Protein AF-A0A496Q2X1-F1 (afdb_monomer)

Foldseek 3Di:
DLQALLSVLVVLLVVCLVVPLDLVSLLVSLVVNLVVCVDPVNVPQVVSVCLLVVVDALLRVLVVLVVVCLDLDVDDCPPPCVVVNSNLVSSCRHFP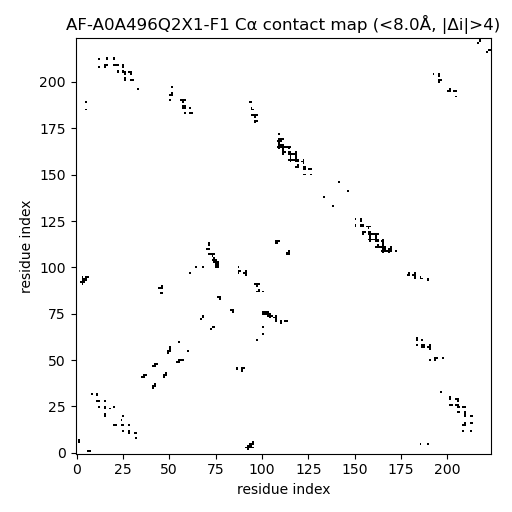PSCVSHDGPVDSLQALQRLLVVLLVVLVVVLVVVVVVVVVVDPDDDDPVVSVVSSVVSSCVSSVVRNVSNPVSNVCVVVPPVSSVRRSVSRVVSSVSSVCSSVVVSSVSSVCSSVVSVVVVCVVVVPD

Mean predicted aligned error: 12.33 Å

pLDDT: mean 76.27, std 14.57, range [37.34, 94.56]

Radius of gyration: 26.78 Å; Cα contacts (8 Å, |Δi|>4): 226; chains: 1; bounding box: 54×42×81 Å

Structure (mmCIF, N/CA/C/O backbone):
data_AF-A0A496Q2X1-F1
#
_entry.id   AF-A0A496Q2X1-F1
#
loop_
_atom_site.group_PDB
_atom_site.id
_atom_site.type_symbol
_atom_site.label_atom_id
_atom_site.label_alt_id
_atom_site.label_comp_id
_atom_site.label_asym_id
_atom_site.label_entity_id
_atom_site.label_seq_id
_atom_site.pdbx_PDB_ins_code
_atom_site.Cartn_x
_atom_site.Cartn_y
_atom_site.Cartn_z
_atom_site.occupancy
_atom_site.B_iso_or_equiv
_atom_site.auth_seq_id
_atom_site.auth_comp_id
_atom_site.auth_asym_id
_atom_site.auth_atom_id
_atom_site.pdbx_PDB_model_num
ATOM 1 N N . MET A 1 1 ? 9.120 -8.475 15.340 1.00 37.34 1 MET A N 1
ATOM 2 C CA . MET A 1 1 ? 9.264 -7.320 14.433 1.00 37.34 1 MET A CA 1
ATOM 3 C C . MET A 1 1 ? 7.881 -6.730 14.193 1.00 37.34 1 MET A C 1
ATOM 5 O O . MET A 1 1 ? 7.090 -7.315 13.464 1.00 37.34 1 MET A O 1
ATOM 9 N N . ARG A 1 2 ? 7.547 -5.660 14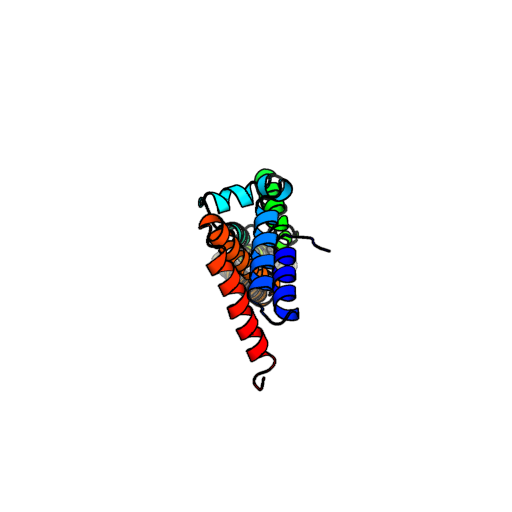.933 1.00 51.06 2 ARG A N 1
ATOM 10 C CA . ARG A 1 2 ? 6.309 -4.862 14.809 1.00 51.06 2 ARG A CA 1
ATOM 11 C C . ARG A 1 2 ? 6.572 -3.741 13.796 1.00 51.06 2 ARG A C 1
ATOM 13 O O . ARG A 1 2 ? 6.533 -2.569 14.145 1.00 51.06 2 ARG A O 1
ATOM 20 N N . ASP A 1 3 ? 6.968 -4.096 12.581 1.00 69.38 3 ASP A N 1
ATOM 21 C CA . ASP A 1 3 ? 7.717 -3.136 11.754 1.00 69.38 3 ASP A CA 1
ATOM 22 C C . ASP A 1 3 ? 6.815 -2.166 10.972 1.00 69.38 3 ASP A C 1
ATOM 24 O O . ASP A 1 3 ? 7.310 -1.244 10.329 1.00 69.38 3 ASP A O 1
ATOM 28 N N . ASN A 1 4 ? 5.491 -2.339 11.039 1.00 80.56 4 ASN A N 1
ATOM 29 C CA . ASN A 1 4 ? 4.523 -1.376 10.518 1.00 80.56 4 ASN A CA 1
ATOM 30 C C . ASN A 1 4 ? 3.179 -1.434 11.258 1.00 80.56 4 ASN A C 1
ATOM 32 O O . ASN A 1 4 ? 2.852 -2.411 11.943 1.00 80.56 4 ASN A O 1
ATOM 36 N N . GLN A 1 5 ? 2.395 -0.371 11.091 1.00 89.00 5 GLN A N 1
ATOM 37 C CA . GLN A 1 5 ? 1.093 -0.203 11.733 1.00 89.00 5 GLN A CA 1
ATOM 38 C C . GLN A 1 5 ? 0.085 -1.287 11.331 1.00 89.00 5 GLN A C 1
ATOM 40 O O . GLN A 1 5 ? -0.669 -1.759 12.179 1.00 89.00 5 GLN A O 1
ATOM 45 N N . TYR A 1 6 ? 0.115 -1.750 10.079 1.00 91.50 6 TYR A N 1
ATOM 46 C CA . TYR A 1 6 ? -0.714 -2.864 9.621 1.00 91.50 6 TYR A CA 1
ATOM 47 C C . TYR A 1 6 ? -0.526 -4.128 10.465 1.00 91.50 6 TYR A C 1
ATOM 49 O O . TYR A 1 6 ? -1.510 -4.715 10.916 1.00 91.50 6 TYR A O 1
ATOM 57 N N . HIS A 1 7 ? 0.718 -4.560 10.702 1.00 89.25 7 HIS A N 1
ATOM 58 C CA . HIS A 1 7 ? 0.971 -5.756 11.507 1.00 89.25 7 HIS A CA 1
ATOM 59 C C . HIS A 1 7 ? 0.525 -5.559 12.951 1.00 89.25 7 HIS A C 1
ATOM 61 O O . HIS A 1 7 ? -0.059 -6.471 13.527 1.00 89.25 7 HIS A O 1
ATOM 67 N N . PHE A 1 8 ? 0.726 -4.360 13.504 1.00 90.94 8 PHE A N 1
ATOM 68 C CA . PHE A 1 8 ? 0.216 -4.025 14.828 1.00 90.94 8 PHE A CA 1
ATOM 69 C C . PHE A 1 8 ? -1.314 -4.154 14.894 1.00 90.94 8 PHE A C 1
ATOM 71 O O . PHE A 1 8 ? -1.824 -4.845 15.773 1.00 90.94 8 PHE A O 1
ATOM 78 N N . PHE A 1 9 ? -2.047 -3.581 13.935 1.00 92.19 9 PHE A N 1
ATOM 79 C CA . PHE A 1 9 ? -3.512 -3.654 13.900 1.00 92.19 9 PHE A CA 1
ATOM 80 C C . PHE A 1 9 ? -4.005 -5.085 13.703 1.00 92.19 9 PHE A C 1
ATOM 82 O O . PHE A 1 9 ? -4.905 -5.527 14.410 1.00 92.19 9 PHE A O 1
ATOM 89 N N . ARG A 1 10 ? -3.387 -5.827 12.782 1.00 89.38 10 ARG A N 1
ATOM 90 C CA . ARG A 1 10 ? -3.733 -7.226 12.522 1.00 89.38 10 ARG A CA 1
ATOM 91 C C . ARG A 1 10 ? -3.486 -8.116 13.741 1.00 89.38 10 ARG A C 1
ATOM 93 O O . ARG A 1 10 ? -4.256 -9.041 13.988 1.00 89.38 10 ARG A O 1
ATOM 100 N N . ASP A 1 11 ? -2.425 -7.860 14.500 1.00 89.38 11 ASP A N 1
ATOM 101 C CA . ASP A 1 11 ? -2.139 -8.600 15.729 1.00 89.38 11 ASP A CA 1
ATOM 102 C C . ASP A 1 11 ? -3.114 -8.249 16.857 1.00 89.38 11 ASP A C 1
ATOM 104 O O . ASP A 1 11 ? -3.447 -9.127 17.652 1.00 89.38 11 ASP A O 1
ATOM 108 N N . LEU A 1 12 ? -3.601 -7.005 16.929 1.00 89.31 12 LEU A N 1
ATOM 109 C CA . LEU A 1 12 ? -4.677 -6.648 17.854 1.00 89.31 12 LEU A CA 1
ATOM 110 C C . LEU A 1 12 ? -5.981 -7.379 17.506 1.00 89.31 12 LEU A C 1
ATOM 112 O O . LEU A 1 12 ? -6.589 -7.971 18.394 1.00 89.31 12 LEU A O 1
ATOM 116 N N . ASP A 1 13 ? -6.355 -7.446 16.228 1.00 87.56 13 ASP A N 1
ATOM 117 C CA . ASP A 1 13 ? -7.564 -8.169 15.806 1.00 87.56 13 ASP A CA 1
ATOM 118 C C . ASP A 1 13 ? -7.478 -9.657 16.131 1.00 87.56 13 ASP A C 1
ATOM 120 O O . ASP A 1 13 ? -8.400 -10.231 16.709 1.00 87.56 13 ASP A O 1
ATOM 124 N N . ARG A 1 14 ? -6.317 -10.273 15.878 1.00 83.06 14 ARG A N 1
ATOM 125 C CA . ARG A 1 14 ? -6.040 -11.661 16.277 1.00 83.06 14 ARG A CA 1
ATOM 126 C C . ARG A 1 14 ? -6.169 -11.891 17.781 1.00 83.06 14 ARG A C 1
ATOM 128 O O . ARG A 1 14 ? -6.490 -13.003 18.190 1.00 83.06 14 ARG A O 1
ATOM 135 N N . ARG A 1 15 ? -5.925 -10.880 18.619 1.00 80.12 15 ARG A N 1
ATOM 136 C CA . ARG A 1 15 ? -6.152 -10.994 20.066 1.00 80.12 15 ARG A CA 1
ATOM 137 C C . ARG A 1 15 ? -7.639 -10.984 20.408 1.00 80.12 15 ARG A C 1
ATOM 139 O O . ARG A 1 15 ? -8.009 -11.775 21.269 1.00 80.12 15 ARG A O 1
ATOM 146 N N . CYS A 1 16 ? -8.480 -10.185 19.735 1.00 79.12 16 CYS A N 1
ATOM 147 C CA . CYS A 1 16 ? -9.935 -10.306 19.928 1.00 79.12 16 CYS A CA 1
ATOM 148 C C . CYS A 1 16 ? -10.424 -11.700 19.488 1.00 79.12 16 CYS A C 1
ATOM 150 O O . CYS A 1 16 ? -11.185 -12.339 20.215 1.00 79.12 16 CYS A O 1
ATOM 152 N N . VAL A 1 17 ? -9.893 -12.228 18.373 1.00 75.38 17 VAL A N 1
ATOM 153 C CA . VAL A 1 17 ? -10.157 -13.609 17.915 1.00 75.38 17 VAL A CA 1
ATOM 154 C C . VAL A 1 17 ? -9.795 -14.632 18.992 1.00 75.38 17 VAL A C 1
ATOM 156 O O . VAL A 1 17 ? -10.625 -15.448 19.382 1.00 75.38 17 VAL A O 1
ATOM 159 N N . ALA A 1 18 ? -8.572 -14.570 19.524 1.00 74.69 18 ALA A N 1
ATOM 160 C CA . ALA A 1 18 ? -8.093 -15.519 20.528 1.00 74.69 18 ALA A CA 1
ATOM 161 C C . ALA A 1 18 ? -8.881 -15.468 21.851 1.00 74.69 18 ALA A C 1
ATOM 163 O O . ALA A 1 18 ? -8.909 -16.455 22.582 1.00 74.69 18 ALA A O 1
ATOM 164 N N . ARG A 1 19 ? -9.523 -14.337 22.167 1.00 77.75 19 ARG A N 1
ATOM 165 C CA . ARG A 1 19 ? -10.368 -14.164 23.361 1.00 77.75 19 ARG A CA 1
ATOM 166 C C . ARG A 1 19 ? -11.842 -14.522 23.132 1.00 77.75 19 ARG A C 1
ATOM 168 O O . ARG A 1 19 ? -12.647 -14.405 24.055 1.00 77.75 19 ARG A O 1
ATOM 175 N N . GLY A 1 20 ? -12.191 -14.997 21.935 1.00 76.12 20 GLY A N 1
ATOM 176 C CA . GLY A 1 20 ? -13.533 -15.472 21.612 1.00 76.12 20 GLY A CA 1
ATOM 177 C C . GLY A 1 20 ? -14.526 -14.360 21.282 1.00 76.12 20 GLY A C 1
ATOM 178 O O . GLY A 1 20 ? -15.705 -14.517 21.583 1.00 76.12 20 GLY A O 1
ATOM 179 N N . PHE A 1 21 ? -14.066 -13.255 20.683 1.00 78.81 21 PHE A N 1
ATOM 180 C CA . PHE A 1 21 ? -14.935 -12.227 20.087 1.00 78.81 21 PHE A CA 1
ATOM 181 C C . PHE A 1 21 ? -15.902 -11.531 21.047 1.00 78.81 21 PHE A C 1
ATOM 183 O O . PHE A 1 21 ? -16.956 -11.037 20.641 1.00 78.81 21 PHE A O 1
ATOM 190 N N . LYS A 1 22 ? -15.547 -11.461 22.332 1.00 82.38 22 LYS A N 1
ATOM 191 C CA . LYS A 1 22 ? -16.340 -10.714 23.307 1.00 82.38 22 LYS A CA 1
ATOM 192 C C . LYS A 1 22 ? -16.361 -9.239 22.923 1.00 82.38 22 LYS A C 1
ATOM 194 O O . LYS A 1 22 ? -15.330 -8.657 22.592 1.00 82.38 22 LYS A O 1
ATOM 199 N N . GLU A 1 23 ? -17.535 -8.635 23.030 1.00 81.94 23 GLU A N 1
ATOM 200 C CA . GLU A 1 23 ? -17.764 -7.233 22.680 1.00 81.94 23 GLU A CA 1
ATOM 201 C C . GLU A 1 23 ? -16.788 -6.288 23.394 1.00 81.94 23 GLU A C 1
ATOM 203 O O . GLU A 1 23 ? -16.126 -5.483 22.745 1.00 81.94 23 GLU A O 1
ATOM 208 N N . ALA A 1 24 ? -16.594 -6.477 24.705 1.00 84.94 24 ALA A N 1
ATOM 209 C CA . ALA A 1 24 ? -15.652 -5.690 25.499 1.00 84.94 24 ALA A CA 1
ATOM 210 C C . ALA A 1 24 ? -14.191 -5.817 25.022 1.00 84.94 24 ALA A C 1
ATOM 212 O O . ALA A 1 24 ? -13.460 -4.829 25.015 1.00 84.94 24 ALA A O 1
ATOM 213 N N . ASP A 1 25 ? -13.764 -7.008 24.586 1.00 86.38 25 ASP A N 1
ATOM 214 C CA . ASP A 1 25 ? -12.405 -7.233 24.077 1.00 86.38 25 ASP A CA 1
ATOM 215 C C . ASP A 1 25 ? -12.201 -6.572 22.704 1.00 86.38 25 ASP A C 1
ATOM 217 O O . ASP A 1 25 ? -11.142 -6.009 22.426 1.00 86.38 25 ASP A O 1
ATOM 221 N N . CYS A 1 26 ? -13.213 -6.619 21.835 1.00 87.00 26 CYS A N 1
ATOM 222 C CA . CYS A 1 26 ? -13.153 -5.983 20.520 1.00 87.00 26 CYS A CA 1
ATOM 223 C C . CYS A 1 26 ? -13.238 -4.449 20.621 1.00 87.00 26 CYS A C 1
ATOM 225 O O . CYS A 1 26 ? -12.538 -3.760 19.878 1.00 87.00 26 CYS A O 1
ATOM 227 N N . ALA A 1 27 ? -13.996 -3.913 21.582 1.00 88.19 27 ALA A N 1
ATOM 228 C CA . ALA A 1 27 ? -13.975 -2.490 21.923 1.00 88.19 27 ALA A CA 1
ATOM 229 C C . ALA A 1 27 ? -12.601 -2.054 22.468 1.00 88.19 27 ALA A C 1
ATOM 231 O O . ALA A 1 27 ? -12.059 -1.038 22.038 1.00 88.19 27 ALA A O 1
ATOM 232 N N . GLU A 1 28 ? -11.975 -2.860 23.338 1.00 90.56 28 GLU A N 1
ATOM 233 C CA . GLU A 1 28 ? -10.606 -2.611 23.819 1.00 90.56 28 GLU A CA 1
ATOM 234 C C . GLU A 1 28 ? -9.596 -2.574 22.656 1.00 90.56 28 GLU A C 1
ATOM 236 O O . GLU A 1 28 ? -8.670 -1.760 22.636 1.00 90.56 28 GLU A O 1
ATOM 241 N N . VAL A 1 29 ? -9.760 -3.452 21.661 1.00 90.94 29 VAL A N 1
ATOM 242 C CA . VAL A 1 29 ? -8.923 -3.453 20.455 1.00 90.94 29 VAL A CA 1
ATOM 243 C C . VAL A 1 29 ? -9.127 -2.188 19.624 1.00 90.94 29 VAL A C 1
ATOM 245 O O . VAL A 1 29 ? -8.125 -1.593 19.217 1.00 90.94 29 VAL A O 1
ATOM 248 N N . ALA A 1 30 ? -10.372 -1.768 19.382 1.00 91.12 30 ALA A N 1
ATOM 249 C CA . ALA A 1 30 ? -10.670 -0.532 18.656 1.00 91.12 30 ALA A CA 1
ATOM 250 C C . ALA A 1 30 ? -10.016 0.681 19.342 1.00 91.12 30 ALA A C 1
ATOM 252 O O . ALA A 1 30 ? -9.291 1.442 18.700 1.00 91.12 30 ALA A O 1
ATOM 253 N N . GLU A 1 31 ? -10.131 0.774 20.668 1.00 92.19 31 GLU A N 1
ATOM 254 C CA . GLU A 1 31 ? -9.504 1.832 21.465 1.00 92.19 31 GLU A CA 1
ATOM 255 C C . GLU A 1 31 ? -7.967 1.806 21.366 1.00 92.19 31 GLU A C 1
ATOM 257 O O . GLU A 1 31 ? -7.320 2.828 21.135 1.00 92.19 31 GLU A O 1
ATOM 262 N N . ARG A 1 32 ? -7.337 0.626 21.430 1.00 91.75 32 ARG A N 1
ATOM 263 C CA . ARG A 1 32 ? -5.878 0.501 21.235 1.00 91.75 32 ARG A CA 1
ATOM 264 C C . ARG A 1 32 ? -5.432 0.903 19.825 1.00 91.75 32 ARG A C 1
ATOM 266 O O . ARG A 1 32 ? -4.331 1.437 19.662 1.00 91.75 32 ARG A O 1
ATOM 273 N N . LYS A 1 33 ? -6.243 0.637 18.795 1.00 93.31 33 LYS A N 1
ATOM 274 C CA . LYS A 1 33 ? -5.963 1.080 17.420 1.00 93.31 33 LYS A CA 1
ATOM 275 C C . LYS A 1 33 ? -6.070 2.599 17.309 1.00 93.31 33 LYS A C 1
ATOM 277 O O . LYS A 1 33 ? -5.156 3.214 16.762 1.00 93.31 33 LYS A O 1
ATOM 282 N N . LYS A 1 34 ? -7.112 3.196 17.886 1.00 93.19 34 LYS A N 1
ATOM 283 C CA . LYS A 1 34 ? -7.313 4.648 17.977 1.00 93.19 34 LYS A CA 1
ATOM 284 C C . LYS A 1 34 ? -6.132 5.352 18.643 1.00 93.19 34 LYS A C 1
ATOM 286 O O . LYS A 1 34 ? -5.511 6.207 18.020 1.00 93.19 34 LYS A O 1
ATOM 291 N N . GLN A 1 35 ? -5.716 4.892 19.823 1.00 92.25 35 GLN A N 1
ATOM 292 C CA . GLN A 1 35 ? -4.538 5.414 20.529 1.00 92.25 35 GLN A CA 1
ATOM 293 C C . GLN A 1 35 ? -3.259 5.325 19.686 1.00 92.25 35 GLN A C 1
ATOM 295 O O . GLN A 1 35 ? -2.406 6.211 19.719 1.00 92.25 35 GLN A O 1
ATOM 300 N N . SER A 1 36 ? -3.110 4.264 18.887 1.00 91.69 36 SER A N 1
ATOM 301 C CA . SER A 1 36 ? -1.988 4.163 17.955 1.00 91.69 36 SER A CA 1
ATOM 302 C C . SER A 1 36 ? -2.078 5.179 16.818 1.00 91.69 36 SER A C 1
ATOM 304 O O . SER A 1 36 ? -1.028 5.678 16.421 1.00 91.69 36 SER A O 1
ATOM 306 N N . ILE A 1 37 ? -3.265 5.493 16.293 1.00 90.69 37 ILE A N 1
ATOM 307 C CA . ILE A 1 37 ? -3.438 6.551 15.283 1.00 90.69 37 ILE A CA 1
ATOM 308 C C . ILE A 1 37 ? -3.096 7.915 15.884 1.00 90.69 37 ILE A C 1
ATOM 310 O O . ILE A 1 37 ? -2.405 8.706 15.251 1.00 90.69 37 ILE A O 1
ATOM 314 N N . GLU A 1 38 ? -3.519 8.167 17.118 1.00 90.19 38 GLU A N 1
ATOM 315 C CA . GLU A 1 38 ? -3.282 9.422 17.843 1.00 90.19 38 GLU A CA 1
ATOM 316 C C . GLU A 1 38 ? -1.834 9.591 18.320 1.00 90.19 38 GLU A C 1
ATOM 318 O O . GLU A 1 38 ? -1.417 10.696 18.666 1.00 90.19 38 GLU A O 1
ATOM 323 N N . SER A 1 39 ? -1.036 8.520 18.310 1.00 88.81 39 SER A N 1
ATOM 324 C CA . SER A 1 39 ? 0.369 8.586 18.708 1.00 88.81 39 SER A CA 1
ATOM 325 C C . SER A 1 39 ? 1.171 9.572 17.851 1.00 88.81 39 SER A C 1
ATOM 327 O O . SER A 1 39 ? 1.039 9.611 16.625 1.00 88.81 39 SER A O 1
ATOM 329 N N . THR A 1 40 ? 2.084 10.311 18.486 1.00 74.50 40 THR A N 1
ATOM 330 C CA . THR A 1 40 ? 2.963 11.292 17.825 1.00 74.50 40 THR A CA 1
ATOM 331 C C . THR A 1 40 ? 3.703 10.694 16.627 1.00 74.50 40 THR A C 1
ATOM 333 O O . THR A 1 40 ? 3.726 11.287 15.555 1.00 74.50 40 THR A O 1
ATOM 336 N N . LEU A 1 41 ? 4.211 9.463 16.762 1.00 74.81 41 LEU A N 1
ATOM 337 C CA . LEU A 1 41 ? 4.923 8.748 15.696 1.00 74.81 41 LEU A CA 1
ATOM 338 C C . LEU A 1 41 ? 4.063 8.513 14.441 1.00 74.81 41 LEU A C 1
ATOM 340 O O . LEU A 1 41 ? 4.586 8.426 13.329 1.00 74.81 41 LEU A O 1
ATOM 344 N N . THR A 1 42 ? 2.748 8.400 14.617 1.00 80.06 42 THR A N 1
ATOM 345 C CA . THR A 1 42 ? 1.790 8.206 13.526 1.00 80.06 42 THR A CA 1
ATOM 346 C C . THR A 1 42 ? 1.303 9.547 12.980 1.00 80.06 42 THR A C 1
ATOM 348 O O . THR A 1 42 ? 1.246 9.720 11.766 1.00 80.06 42 THR A O 1
ATOM 351 N N . GLN A 1 43 ? 1.046 10.526 13.848 1.00 82.19 43 GLN A N 1
ATOM 352 C CA . GLN A 1 43 ? 0.603 11.872 13.464 1.00 82.19 43 GLN A CA 1
ATOM 353 C C . GLN A 1 43 ? 1.676 12.686 12.726 1.00 82.19 43 GLN A C 1
ATOM 355 O O . GLN A 1 43 ? 1.356 13.493 11.856 1.00 82.19 43 GLN A O 1
ATOM 360 N N . GLU A 1 44 ? 2.958 12.454 13.009 1.00 86.56 44 GLU A N 1
ATOM 361 C CA . GLU A 1 44 ? 4.069 13.075 12.275 1.00 86.56 44 GLU A CA 1
ATOM 362 C C . GLU A 1 44 ? 4.243 12.511 10.858 1.00 86.56 44 GLU A C 1
ATOM 364 O O . GLU A 1 44 ? 4.953 13.092 10.036 1.00 86.56 44 GLU A O 1
ATOM 369 N N . ASN A 1 45 ? 3.600 11.385 10.536 1.00 89.88 45 ASN A N 1
ATOM 370 C CA . ASN A 1 45 ? 3.702 10.786 9.217 1.00 89.88 45 ASN A CA 1
ATOM 371 C C . ASN A 1 45 ? 2.831 11.562 8.201 1.00 89.88 45 ASN A C 1
ATOM 373 O O . ASN A 1 45 ? 1.602 11.546 8.307 1.00 89.88 45 ASN A O 1
ATOM 377 N N . PRO A 1 46 ? 3.424 12.189 7.165 1.00 90.56 46 PRO A N 1
ATOM 378 C CA . PRO A 1 46 ? 2.675 13.004 6.208 1.00 90.56 46 PRO A CA 1
ATOM 379 C C . PRO A 1 46 ? 1.665 12.189 5.389 1.00 90.56 46 PRO A C 1
ATOM 381 O O . PRO A 1 46 ? 0.616 12.711 5.029 1.00 90.56 46 PRO A O 1
ATOM 384 N N . VAL A 1 47 ? 1.942 10.902 5.142 1.00 91.56 47 VAL A N 1
ATOM 385 C CA . VAL A 1 47 ? 1.017 10.002 4.434 1.00 91.56 47 VAL A CA 1
ATOM 386 C C . VAL A 1 47 ? -0.224 9.726 5.278 1.00 91.56 47 VAL A C 1
ATOM 388 O O . VAL A 1 47 ? -1.327 9.675 4.747 1.00 91.56 47 VAL A O 1
ATOM 391 N N . VAL A 1 48 ? -0.059 9.573 6.594 1.00 91.00 48 VAL A N 1
ATOM 392 C CA . VAL A 1 48 ? -1.195 9.392 7.506 1.00 91.00 48 VAL A CA 1
ATOM 393 C C . VAL A 1 48 ? -2.065 10.640 7.507 1.00 91.00 48 VAL A C 1
ATOM 395 O O . VAL A 1 48 ? -3.276 10.526 7.359 1.00 91.00 48 VAL A O 1
ATOM 398 N N . ARG A 1 49 ? -1.456 11.828 7.613 1.00 90.56 49 ARG A N 1
ATOM 399 C CA . ARG A 1 49 ? -2.189 13.102 7.604 1.00 90.56 49 ARG A CA 1
ATOM 400 C C . ARG A 1 49 ? -2.999 13.293 6.323 1.00 90.56 49 ARG A C 1
ATOM 402 O O . ARG A 1 49 ? -4.174 13.618 6.413 1.00 90.56 49 ARG A O 1
ATOM 409 N N . GLU A 1 50 ? -2.400 13.031 5.161 1.00 92.25 50 GLU A N 1
ATOM 410 C CA . GLU A 1 50 ? -3.082 13.089 3.858 1.00 92.25 50 GLU A CA 1
ATOM 411 C C . GLU A 1 50 ? -4.340 12.202 3.834 1.00 92.25 50 GLU A C 1
ATOM 413 O O . GLU A 1 50 ? -5.413 12.641 3.418 1.00 92.25 50 GLU A O 1
ATOM 418 N N . VAL A 1 51 ? -4.234 10.963 4.328 1.00 92.62 51 VAL A N 1
ATOM 419 C CA . VAL A 1 51 ? -5.368 10.026 4.334 1.00 92.62 51 VAL A CA 1
ATOM 420 C C . VAL A 1 51 ? -6.418 10.406 5.378 1.00 92.62 51 VAL A C 1
ATOM 422 O O . VAL A 1 51 ? -7.609 10.404 5.074 1.00 92.62 51 VAL A O 1
ATOM 425 N N . LEU A 1 52 ? -6.009 10.790 6.589 1.00 90.56 52 LEU A N 1
ATOM 426 C CA . LEU A 1 52 ? -6.940 11.212 7.643 1.00 90.56 52 LEU A CA 1
ATOM 427 C C . LEU A 1 52 ? -7.695 12.501 7.281 1.00 90.56 52 LEU A C 1
ATOM 429 O O . LEU A 1 52 ? -8.871 12.630 7.621 1.00 90.56 52 LEU A O 1
ATOM 433 N N . ASN A 1 53 ? -7.066 13.414 6.536 1.00 90.75 53 ASN A N 1
ATOM 434 C CA . ASN A 1 53 ? -7.713 14.608 5.987 1.00 90.75 53 ASN A CA 1
ATOM 435 C C . ASN A 1 53 ? -8.699 14.291 4.845 1.00 90.75 53 ASN A C 1
ATOM 437 O O . ASN A 1 53 ? -9.445 15.171 4.418 1.00 90.75 53 ASN A O 1
ATOM 441 N N . GLY A 1 54 ? -8.715 13.056 4.334 1.00 87.50 54 GLY A N 1
ATOM 442 C CA . GLY A 1 54 ? -9.537 12.655 3.192 1.00 87.50 54 GLY A CA 1
ATOM 443 C C . GLY A 1 54 ? -9.020 13.158 1.842 1.00 87.50 54 GLY A C 1
ATOM 444 O O . GLY A 1 54 ? -9.761 13.122 0.863 1.00 87.50 54 GLY A O 1
ATOM 445 N N . GLU A 1 55 ? -7.769 13.617 1.770 1.00 92.00 55 GLU A N 1
ATOM 446 C CA . GLU A 1 55 ? -7.145 14.070 0.521 1.00 92.00 55 GLU A CA 1
ATOM 447 C C . GLU A 1 55 ? -6.830 12.885 -0.407 1.00 92.00 55 GLU A C 1
ATOM 449 O O . GLU A 1 55 ? -6.806 13.030 -1.630 1.00 92.00 55 GLU A O 1
ATOM 454 N N . ASN A 1 56 ? -6.598 11.699 0.166 1.00 92.31 56 ASN A N 1
ATOM 455 C CA . ASN A 1 56 ? -6.287 10.476 -0.568 1.00 92.31 56 ASN A CA 1
ATOM 456 C C . ASN A 1 56 ? -6.631 9.220 0.251 1.00 92.31 56 ASN A C 1
ATOM 458 O O . ASN A 1 56 ? -7.025 9.302 1.409 1.00 92.31 56 ASN A O 1
ATOM 462 N N . THR A 1 57 ? -6.439 8.044 -0.345 1.00 93.56 57 THR A N 1
ATOM 463 C CA . THR A 1 57 ? -6.514 6.736 0.328 1.00 93.56 57 THR A CA 1
ATOM 464 C C . THR A 1 57 ? -5.161 6.035 0.238 1.00 93.56 57 THR A C 1
ATOM 466 O O . THR A 1 57 ? -4.404 6.254 -0.709 1.00 93.56 57 THR A O 1
ATOM 469 N N . LEU A 1 58 ? -4.829 5.157 1.181 1.00 92.94 58 LEU A N 1
ATOM 470 C CA . LEU A 1 58 ? -3.633 4.316 1.128 1.00 92.94 58 LEU A CA 1
ATOM 471 C C . LEU A 1 58 ? -3.635 3.431 -0.125 1.00 92.94 58 LEU A C 1
ATOM 473 O O . LEU A 1 58 ? -2.575 3.231 -0.721 1.00 92.94 58 LEU A O 1
ATOM 477 N N . VAL A 1 59 ? -4.799 2.945 -0.573 1.00 91.81 59 VAL A N 1
ATOM 478 C CA . VAL A 1 59 ? -4.945 2.261 -1.870 1.00 91.81 59 VAL A CA 1
ATOM 479 C C . VAL A 1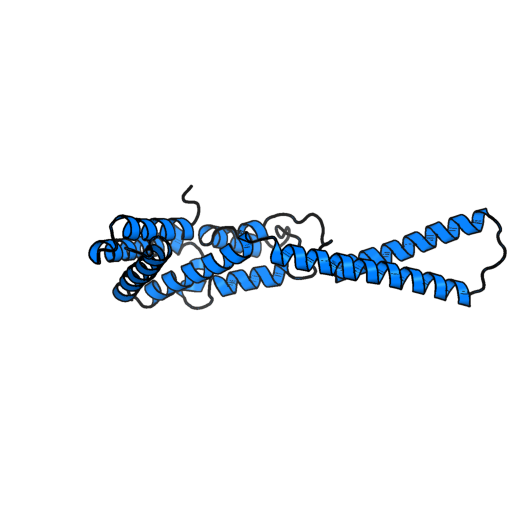 59 ? -4.638 3.204 -3.031 1.00 91.81 59 VAL A C 1
ATOM 481 O O . VAL A 1 59 ? -3.895 2.821 -3.932 1.00 91.81 59 VAL A O 1
ATOM 484 N N . GLY A 1 60 ? -5.152 4.434 -3.016 1.00 88.00 60 GLY A N 1
ATOM 485 C CA . GLY A 1 60 ? -4.860 5.446 -4.035 1.00 88.00 60 GLY A CA 1
ATOM 486 C C . GLY A 1 60 ? -3.369 5.777 -4.112 1.00 88.00 60 GLY A C 1
ATOM 487 O O . GLY A 1 60 ? -2.785 5.809 -5.198 1.00 88.00 60 GLY A O 1
ATOM 488 N N . ILE A 1 61 ? -2.718 5.919 -2.956 1.00 89.44 61 ILE A N 1
ATOM 489 C CA . ILE A 1 61 ? -1.271 6.113 -2.839 1.00 89.44 61 ILE A CA 1
ATOM 490 C C . ILE A 1 61 ? -0.527 4.889 -3.381 1.00 89.44 61 ILE A C 1
ATOM 492 O O . ILE A 1 61 ? 0.362 5.048 -4.221 1.00 89.44 61 ILE A O 1
ATOM 496 N N . TYR A 1 62 ? -0.908 3.671 -2.987 1.00 87.94 62 TYR A N 1
ATOM 497 C CA . TYR A 1 62 ? -0.336 2.434 -3.525 1.00 87.94 62 TYR A CA 1
ATOM 498 C C . TYR A 1 62 ? -0.466 2.360 -5.050 1.00 87.94 62 TYR A C 1
ATOM 500 O O . TYR A 1 62 ? 0.513 2.072 -5.737 1.00 87.94 62 TYR A O 1
ATOM 508 N N . ASP A 1 63 ? -1.651 2.642 -5.592 1.00 84.12 63 ASP A N 1
ATOM 509 C CA . ASP A 1 63 ? -1.918 2.593 -7.025 1.00 84.12 63 ASP A CA 1
ATOM 510 C C . ASP A 1 63 ? -1.144 3.690 -7.770 1.00 84.12 63 ASP A C 1
ATOM 512 O O . ASP A 1 63 ? -0.695 3.450 -8.890 1.00 84.12 63 ASP A O 1
ATOM 516 N N . SER A 1 64 ? -0.910 4.858 -7.159 1.00 82.06 64 SER A N 1
ATOM 517 C CA . SER A 1 64 ? -0.070 5.921 -7.733 1.00 82.06 64 SER A CA 1
ATOM 518 C C . SER A 1 64 ? 1.390 5.477 -7.890 1.00 82.06 64 SER A C 1
ATOM 520 O O . SER A 1 64 ? 1.984 5.645 -8.964 1.00 82.06 64 SER A O 1
ATOM 522 N N . PHE A 1 65 ? 1.936 4.802 -6.871 1.00 78.31 65 PHE A N 1
ATOM 523 C CA . PHE A 1 65 ? 3.232 4.146 -6.966 1.00 78.31 65 PHE A CA 1
ATOM 524 C C . PHE A 1 65 ? 3.159 3.047 -8.029 1.00 78.31 65 PHE A C 1
ATOM 526 O O . PHE A 1 65 ? 3.887 3.114 -9.015 1.00 78.31 65 PHE A O 1
ATOM 533 N N . SER A 1 66 ? 2.231 2.091 -7.923 1.00 75.00 66 SER A N 1
ATOM 534 C CA . SER A 1 66 ? 2.094 0.963 -8.857 1.00 75.00 66 SER A CA 1
ATOM 535 C C . SER A 1 66 ? 2.006 1.408 -10.321 1.00 75.00 66 SER A C 1
ATOM 537 O O . SER A 1 66 ? 2.674 0.826 -11.172 1.00 75.00 66 SER A O 1
ATOM 539 N N . ARG A 1 67 ? 1.242 2.461 -10.640 1.00 70.81 67 ARG A N 1
ATOM 540 C CA . ARG A 1 67 ? 1.170 3.040 -11.994 1.00 70.81 67 ARG A CA 1
ATOM 541 C C . ARG A 1 67 ? 2.526 3.558 -12.459 1.00 70.81 67 ARG A C 1
ATOM 543 O O . ARG A 1 67 ? 2.929 3.243 -13.575 1.00 70.81 67 ARG A O 1
ATOM 550 N N . SER A 1 68 ? 3.241 4.274 -11.596 1.00 63.59 68 SER A N 1
ATOM 551 C CA . SER A 1 68 ? 4.600 4.751 -11.876 1.00 63.59 68 SER A CA 1
ATOM 552 C C . SER A 1 68 ? 5.569 3.585 -12.141 1.00 63.59 68 SER A C 1
ATOM 554 O O . SER A 1 68 ? 6.367 3.659 -13.072 1.00 63.59 68 SER A O 1
ATOM 556 N N . TYR A 1 69 ? 5.425 2.463 -11.420 1.00 58.53 69 TYR A N 1
ATOM 557 C CA . TYR A 1 69 ? 6.222 1.235 -11.601 1.00 58.53 69 TYR A CA 1
ATOM 558 C C . TYR A 1 69 ? 5.807 0.363 -12.801 1.00 58.53 69 TYR A C 1
ATOM 560 O O . TYR A 1 69 ? 6.601 -0.451 -13.277 1.00 58.53 69 TYR A O 1
ATOM 568 N N . ARG A 1 70 ? 4.579 0.508 -13.319 1.00 54.72 70 ARG A N 1
ATOM 569 C CA . ARG A 1 70 ? 4.087 -0.216 -14.511 1.00 54.72 70 ARG A CA 1
ATOM 570 C C . ARG A 1 70 ? 4.575 0.393 -15.834 1.00 54.72 70 ARG A C 1
ATOM 572 O O . ARG A 1 70 ? 4.352 -0.217 -16.879 1.00 54.72 70 ARG A O 1
ATOM 579 N N . GLY A 1 71 ? 5.214 1.564 -15.806 1.00 51.09 71 GLY A N 1
ATOM 580 C CA . GLY A 1 71 ? 5.737 2.254 -16.989 1.00 51.09 71 GLY A CA 1
ATOM 581 C C . GLY A 1 71 ? 7.091 1.732 -17.499 1.00 51.09 71 GLY A C 1
ATOM 582 O O . GLY A 1 71 ? 7.657 0.762 -17.001 1.00 51.09 71 GLY A O 1
ATOM 583 N N . LEU A 1 72 ? 7.646 2.418 -18.506 1.00 47.16 72 LEU A N 1
ATOM 584 C CA . LEU A 1 72 ? 9.000 2.198 -19.063 1.00 47.16 72 LEU A CA 1
ATOM 585 C C . LEU A 1 72 ? 10.139 2.346 -18.037 1.00 47.16 72 LEU A C 1
ATOM 587 O O . LEU A 1 72 ? 11.266 1.930 -18.296 1.00 47.16 72 LEU A O 1
ATOM 591 N N . ARG A 1 73 ? 9.862 2.923 -16.865 1.00 49.06 73 ARG A N 1
ATOM 592 C CA . ARG A 1 73 ? 10.835 3.173 -15.800 1.00 49.06 73 ARG A CA 1
ATOM 593 C C . ARG A 1 73 ? 10.560 2.227 -14.625 1.00 49.06 73 ARG A C 1
ATOM 595 O O . ARG A 1 73 ? 9.794 2.556 -13.734 1.00 49.06 73 ARG A O 1
ATOM 602 N N . ARG A 1 74 ? 11.183 1.040 -14.645 1.00 53.56 74 ARG A N 1
ATOM 603 C CA . ARG A 1 74 ? 11.230 0.095 -13.502 1.00 53.56 74 ARG A CA 1
ATOM 604 C C . ARG A 1 74 ? 12.401 0.325 -12.550 1.00 53.56 74 ARG A C 1
ATOM 606 O O . ARG A 1 74 ? 12.526 -0.358 -11.537 1.00 53.56 74 ARG A O 1
ATOM 613 N N . PHE A 1 75 ? 13.261 1.283 -12.858 1.00 45.97 75 PHE A N 1
ATOM 614 C CA . PHE A 1 75 ? 14.114 1.869 -11.839 1.00 45.97 75 PHE A CA 1
ATOM 615 C C . PHE A 1 75 ? 13.122 2.540 -10.869 1.00 45.97 75 PHE A C 1
ATOM 617 O O . PHE A 1 75 ? 12.151 3.127 -11.330 1.00 45.97 75 PHE A O 1
ATOM 624 N N . VAL A 1 76 ? 13.237 2.450 -9.548 1.00 49.88 76 VAL A N 1
ATOM 625 C CA . VAL A 1 76 ? 14.374 3.039 -8.866 1.00 49.88 76 VAL A CA 1
ATOM 626 C C . VAL A 1 76 ? 14.416 2.726 -7.349 1.00 49.88 76 VAL A C 1
ATOM 628 O O . VAL A 1 76 ? 13.475 2.176 -6.791 1.00 49.88 76 VAL A O 1
ATOM 631 N N . PRO A 1 77 ? 15.456 3.176 -6.635 1.00 50.12 77 PRO A N 1
ATOM 632 C CA . PRO A 1 77 ? 15.274 4.244 -5.645 1.00 50.12 77 PRO A CA 1
ATOM 633 C C . PRO A 1 77 ? 15.597 5.566 -6.326 1.00 50.12 77 PRO A C 1
ATOM 635 O O . PRO A 1 77 ? 16.712 5.672 -6.814 1.00 50.12 77 PRO A O 1
ATOM 638 N N . HIS A 1 78 ? 14.651 6.507 -6.467 1.00 54.25 78 HIS A N 1
ATOM 639 C CA . HIS A 1 78 ? 14.785 7.610 -7.432 1.00 54.25 78 HIS A CA 1
ATOM 640 C C . HIS A 1 78 ? 16.033 8.407 -7.049 1.00 54.25 78 HIS A C 1
ATOM 642 O O . HIS A 1 78 ? 15.927 9.159 -6.087 1.00 54.25 78 HIS A O 1
ATOM 648 N N . PRO A 1 79 ? 17.202 8.281 -7.720 1.00 54.38 79 PRO A N 1
ATOM 649 C CA . PRO A 1 79 ? 18.423 8.909 -7.225 1.00 54.38 79 PRO A CA 1
ATOM 650 C C . PRO A 1 79 ? 18.344 10.435 -7.343 1.00 54.38 79 PRO A C 1
ATOM 652 O O . PRO A 1 79 ? 19.236 11.134 -6.890 1.00 54.38 79 PRO A O 1
ATOM 655 N N . HIS A 1 80 ? 17.277 10.941 -7.969 1.00 58.62 80 HIS A N 1
ATOM 656 C CA . HIS A 1 80 ? 17.010 12.352 -8.202 1.00 58.62 80 HIS A CA 1
ATOM 657 C C . HIS A 1 80 ? 15.624 12.786 -7.686 1.00 58.62 80 HIS A C 1
ATOM 659 O O . HIS A 1 80 ? 15.145 13.844 -8.079 1.00 58.62 80 HIS A O 1
ATOM 665 N N . ASN A 1 81 ? 14.925 11.970 -6.880 1.00 70.25 81 ASN A N 1
ATOM 666 C CA . ASN A 1 81 ? 13.631 12.359 -6.299 1.00 70.25 81 ASN A CA 1
ATOM 667 C C . ASN A 1 81 ? 13.513 11.903 -4.838 1.00 70.25 81 ASN A C 1
ATOM 669 O O . ASN A 1 81 ? 12.841 10.918 -4.515 1.00 70.25 81 ASN A O 1
ATOM 673 N N . ASP A 1 82 ? 14.179 12.653 -3.964 1.00 78.12 82 ASP A N 1
ATOM 674 C CA . ASP A 1 82 ? 14.210 12.410 -2.520 1.00 78.12 82 ASP A CA 1
ATOM 675 C C . ASP A 1 82 ? 12.818 12.489 -1.891 1.00 78.12 82 ASP A C 1
ATOM 677 O O . ASP A 1 82 ? 12.487 11.677 -1.027 1.00 78.12 82 ASP A O 1
ATOM 681 N N . ALA A 1 83 ? 11.958 13.383 -2.388 1.00 81.00 83 ALA A N 1
ATOM 682 C CA . ALA A 1 83 ? 10.584 13.522 -1.911 1.00 81.00 83 ALA A CA 1
ATOM 683 C C . ALA A 1 83 ? 9.770 12.235 -2.117 1.00 81.00 83 ALA A C 1
ATOM 685 O O . ALA A 1 83 ? 9.053 11.788 -1.220 1.00 81.00 83 ALA A O 1
ATOM 686 N N . LEU A 1 84 ? 9.908 11.594 -3.281 1.00 77.44 84 LEU A N 1
ATOM 687 C CA . LEU A 1 84 ? 9.193 10.357 -3.587 1.00 77.44 84 LEU A CA 1
ATOM 688 C C . LEU A 1 84 ? 9.730 9.167 -2.774 1.00 77.44 84 LEU A C 1
ATOM 690 O O . LEU A 1 84 ? 8.948 8.338 -2.304 1.00 77.44 84 LEU A O 1
ATOM 694 N N . ASN A 1 85 ? 11.047 9.107 -2.553 1.00 78.50 85 ASN A N 1
ATOM 695 C CA . ASN A 1 85 ? 11.670 8.085 -1.707 1.00 78.50 85 ASN A CA 1
ATOM 696 C C . ASN A 1 85 ? 11.254 8.233 -0.235 1.00 78.50 85 ASN A C 1
ATOM 698 O O . ASN A 1 85 ? 10.923 7.231 0.405 1.00 78.50 85 ASN A O 1
ATOM 702 N N . ALA A 1 86 ? 11.217 9.467 0.280 1.00 84.38 86 ALA A N 1
ATOM 703 C CA . ALA A 1 86 ? 10.744 9.778 1.626 1.00 84.38 86 ALA A CA 1
ATOM 704 C C . ALA A 1 86 ? 9.264 9.408 1.786 1.00 84.38 86 ALA A C 1
ATOM 706 O O . ALA A 1 86 ? 8.893 8.714 2.731 1.00 84.38 86 ALA A O 1
ATOM 707 N N . ARG A 1 87 ? 8.417 9.761 0.810 1.00 87.06 87 ARG A N 1
ATOM 708 C CA . ARG A 1 87 ? 6.997 9.376 0.804 1.00 87.06 87 ARG A CA 1
ATOM 709 C C . ARG A 1 87 ? 6.810 7.858 0.834 1.00 87.06 87 ARG A C 1
ATOM 711 O O . ARG A 1 87 ? 5.981 7.358 1.590 1.00 87.06 87 ARG A O 1
ATOM 718 N N . LEU A 1 88 ? 7.597 7.109 0.060 1.00 85.44 88 LEU A N 1
ATOM 719 C CA . LEU A 1 88 ? 7.566 5.645 0.076 1.00 85.44 88 LEU A CA 1
ATOM 720 C C . LEU A 1 88 ? 8.057 5.064 1.411 1.00 85.44 88 LEU A C 1
ATOM 722 O O . LEU A 1 88 ? 7.551 4.039 1.868 1.00 85.44 88 LEU A O 1
ATOM 726 N N . GLU A 1 89 ? 9.037 5.696 2.054 1.00 86.94 89 GLU A N 1
ATOM 727 C CA . GLU A 1 89 ? 9.467 5.314 3.396 1.00 86.94 89 GLU A CA 1
ATOM 728 C C . GLU A 1 89 ? 8.358 5.514 4.427 1.00 86.94 89 GLU A C 1
ATOM 730 O O . GLU A 1 89 ? 8.024 4.569 5.144 1.00 86.94 89 GLU A O 1
ATOM 735 N N . HIS A 1 90 ? 7.737 6.690 4.445 1.00 89.62 90 HIS A N 1
ATOM 736 C CA . HIS A 1 90 ? 6.585 6.989 5.287 1.00 89.62 90 HIS A CA 1
ATOM 737 C C . HIS A 1 90 ? 5.437 5.999 5.061 1.00 89.62 90 HIS A C 1
ATOM 739 O O . HIS A 1 90 ? 4.875 5.481 6.026 1.00 89.62 90 HIS A O 1
ATOM 745 N N . PHE A 1 91 ? 5.150 5.655 3.804 1.00 89.62 91 PHE A N 1
ATOM 746 C CA . PHE A 1 91 ? 4.134 4.662 3.464 1.00 89.62 91 PHE A CA 1
ATOM 747 C C . PHE A 1 91 ? 4.496 3.251 3.960 1.00 89.62 91 PHE A C 1
ATOM 749 O O . PHE A 1 91 ? 3.638 2.535 4.475 1.00 89.62 91 PHE A O 1
ATOM 756 N N . SER A 1 92 ? 5.776 2.864 3.895 1.00 87.44 92 SER A N 1
ATOM 757 C CA . SER A 1 92 ? 6.247 1.545 4.349 1.00 87.44 92 SER A CA 1
ATOM 758 C C . SER A 1 92 ? 6.166 1.307 5.855 1.00 87.44 92 SER A C 1
ATOM 760 O O . SER A 1 92 ? 6.161 0.155 6.288 1.00 87.44 92 SER A O 1
ATOM 762 N N . ARG A 1 93 ? 6.053 2.378 6.649 1.00 88.75 93 ARG A N 1
ATOM 763 C CA . ARG A 1 93 ? 5.788 2.300 8.094 1.00 88.75 93 ARG A CA 1
ATOM 764 C C . ARG A 1 93 ? 4.319 1.978 8.403 1.00 88.75 93 ARG A C 1
ATOM 766 O O . ARG A 1 93 ? 4.010 1.565 9.517 1.00 88.75 93 ARG A O 1
ATOM 773 N N . ILE A 1 94 ? 3.421 2.136 7.429 1.00 89.81 94 ILE A N 1
ATOM 774 C CA . ILE A 1 94 ? 1.980 1.879 7.573 1.00 89.81 94 ILE A CA 1
ATOM 775 C C . ILE A 1 94 ? 1.632 0.531 6.941 1.00 89.81 94 ILE A C 1
ATOM 777 O O . ILE A 1 94 ? 1.114 -0.357 7.617 1.00 89.81 94 ILE A O 1
ATOM 781 N N . VAL A 1 95 ? 1.963 0.363 5.657 1.00 89.12 95 VAL A N 1
ATOM 782 C CA . VAL A 1 95 ? 1.582 -0.794 4.837 1.00 89.12 95 VAL A CA 1
ATOM 783 C C . VAL A 1 95 ? 2.802 -1.694 4.595 1.00 89.12 95 VAL A C 1
ATOM 785 O O . VAL A 1 95 ? 3.864 -1.207 4.196 1.00 89.12 95 VAL A O 1
ATOM 788 N N . PRO A 1 96 ? 2.689 -3.020 4.804 1.00 85.31 96 PRO A N 1
ATOM 789 C CA . PRO A 1 96 ? 3.790 -3.952 4.630 1.00 85.31 96 PRO A CA 1
ATOM 790 C C . PRO A 1 96 ? 4.151 -4.118 3.161 1.00 85.31 96 PRO A C 1
ATOM 792 O O . PRO A 1 96 ? 3.364 -3.859 2.255 1.00 85.31 96 PRO A O 1
ATOM 795 N N . ASN A 1 97 ? 5.347 -4.656 2.932 1.00 74.88 97 ASN A N 1
ATOM 796 C CA . ASN A 1 97 ? 5.837 -5.080 1.626 1.00 74.88 97 ASN A CA 1
ATOM 797 C C . ASN A 1 97 ? 5.931 -3.993 0.557 1.00 74.88 97 ASN A C 1
ATOM 799 O O . ASN A 1 97 ? 6.541 -4.280 -0.458 1.00 74.88 97 ASN A O 1
ATOM 803 N N . VAL A 1 98 ? 5.465 -2.756 0.751 1.00 76.69 98 VAL A N 1
ATOM 804 C CA . VAL A 1 98 ? 5.595 -1.654 -0.227 1.00 76.69 98 VAL A CA 1
ATOM 805 C C . VAL A 1 98 ? 7.052 -1.261 -0.480 1.00 76.69 98 VAL A C 1
ATOM 807 O O . VAL A 1 98 ? 7.362 -0.667 -1.500 1.00 76.69 98 VAL A O 1
ATOM 810 N N . SER A 1 99 ? 7.990 -1.684 0.371 1.00 68.12 99 SER A N 1
ATOM 811 C CA . SER A 1 99 ? 9.429 -1.567 0.114 1.00 68.12 99 SER A CA 1
ATOM 812 C C . SER A 1 99 ? 9.908 -2.352 -1.116 1.00 68.12 99 SER A C 1
ATOM 814 O O . SER A 1 99 ? 11.023 -2.113 -1.573 1.00 68.12 99 SER A O 1
ATOM 816 N N . HIS A 1 100 ? 9.095 -3.242 -1.706 1.00 67.88 100 HIS A N 1
ATOM 817 C CA . HIS A 1 100 ? 9.397 -3.837 -3.016 1.00 67.88 100 HIS A CA 1
ATOM 818 C C . HIS A 1 100 ? 9.570 -2.769 -4.105 1.00 67.88 100 HIS A C 1
ATOM 820 O O . HIS A 1 100 ? 10.402 -2.940 -4.989 1.00 67.88 100 HIS A O 1
ATOM 826 N N . PHE A 1 101 ? 8.884 -1.632 -3.973 1.00 66.81 101 PHE A N 1
ATOM 827 C CA . PHE A 1 101 ? 9.076 -0.447 -4.803 1.00 66.81 101 PHE A CA 1
ATOM 828 C C . PHE A 1 101 ? 10.495 0.148 -4.684 1.00 66.81 101 PHE A C 1
ATOM 830 O O . PHE A 1 101 ? 10.967 0.792 -5.613 1.00 66.81 101 PHE A O 1
ATOM 837 N N . LYS A 1 102 ? 11.220 -0.106 -3.582 1.00 61.06 102 LYS A N 1
ATOM 838 C CA . LYS A 1 102 ? 12.628 0.301 -3.396 1.00 61.06 102 LYS A CA 1
ATOM 839 C C . LYS A 1 102 ? 13.630 -0.684 -4.010 1.00 61.06 102 LYS A C 1
ATOM 841 O O . LYS A 1 102 ? 14.818 -0.368 -4.099 1.00 61.06 102 LYS A O 1
ATOM 846 N N . ARG A 1 103 ? 13.211 -1.907 -4.371 1.00 56.03 103 ARG A N 1
ATOM 847 C CA . ARG A 1 103 ? 14.137 -2.917 -4.905 1.00 56.03 103 ARG A CA 1
ATOM 848 C C . ARG A 1 103 ? 14.572 -2.495 -6.305 1.00 56.03 103 ARG A C 1
ATOM 850 O O . ARG A 1 103 ? 13.751 -2.401 -7.210 1.00 56.03 103 ARG A O 1
ATOM 857 N N . ARG A 1 104 ? 15.882 -2.287 -6.479 1.00 47.06 104 ARG A N 1
ATOM 858 C CA . ARG A 1 104 ? 16.527 -2.111 -7.788 1.00 47.06 104 ARG A CA 1
ATOM 859 C C . ARG A 1 104 ? 16.159 -3.300 -8.683 1.00 47.06 104 ARG A C 1
ATOM 861 O O . ARG A 1 104 ? 16.746 -4.369 -8.537 1.00 47.06 104 ARG A O 1
ATOM 868 N N . SER A 1 105 ? 15.217 -3.130 -9.610 1.00 43.12 105 SER A N 1
ATOM 869 C CA . SER A 1 105 ? 15.173 -4.016 -10.770 1.00 43.12 105 SER A CA 1
ATOM 870 C C . SER A 1 105 ? 16.334 -3.614 -11.668 1.00 43.12 105 SER A C 1
ATOM 872 O O . SER A 1 105 ? 16.364 -2.502 -12.193 1.00 43.12 105 SER A O 1
ATOM 874 N N . LEU A 1 106 ? 17.328 -4.493 -11.780 1.00 39.84 106 LEU A N 1
ATOM 875 C CA . LEU A 1 106 ? 18.535 -4.252 -12.567 1.00 39.84 106 LEU A CA 1
ATOM 876 C C . LEU A 1 106 ? 18.279 -4.253 -14.079 1.00 39.84 106 LEU A C 1
ATOM 878 O O . LEU A 1 106 ? 19.161 -3.842 -14.819 1.00 39.84 106 LEU A O 1
ATOM 882 N N . PHE A 1 107 ? 17.089 -4.634 -14.550 1.00 44.31 107 PHE A N 1
ATOM 883 C CA . PHE A 1 107 ? 16.776 -4.600 -15.973 1.00 44.31 107 PHE A CA 1
ATOM 884 C C . PHE A 1 107 ? 15.318 -4.218 -16.231 1.00 44.31 107 PHE A C 1
ATOM 886 O O . PHE A 1 107 ? 14.382 -4.823 -15.712 1.00 44.31 107 PHE A O 1
ATOM 893 N N . ALA A 1 108 ? 15.118 -3.254 -17.130 1.00 51.78 108 ALA A N 1
ATOM 894 C CA . ALA A 1 108 ? 13.831 -2.959 -17.760 1.00 51.78 108 ALA A CA 1
ATOM 895 C C . ALA A 1 108 ? 13.413 -4.046 -18.783 1.00 51.78 108 ALA A C 1
ATOM 897 O O . ALA A 1 108 ? 12.614 -3.778 -19.675 1.00 51.78 108 ALA A O 1
ATOM 898 N N . ALA A 1 109 ? 13.930 -5.276 -18.659 1.00 49.59 109 ALA A N 1
ATOM 899 C CA . ALA A 1 109 ? 13.660 -6.411 -19.551 1.00 49.59 109 ALA A CA 1
ATOM 900 C C . ALA A 1 109 ? 12.256 -7.029 -19.364 1.00 49.59 109 ALA A C 1
ATOM 902 O O . ALA A 1 109 ? 11.924 -8.053 -19.954 1.00 49.59 109 ALA A O 1
ATOM 903 N N . ASP A 1 110 ? 11.419 -6.390 -18.549 1.00 54.44 110 ASP A N 1
ATOM 904 C CA . ASP A 1 110 ? 10.045 -6.805 -18.279 1.00 54.44 110 ASP A CA 1
ATOM 905 C C . ASP A 1 110 ? 9.016 -5.824 -18.871 1.00 54.44 110 ASP A C 1
ATOM 907 O O . ASP A 1 110 ? 7.831 -5.882 -18.529 1.00 54.44 110 ASP A O 1
ATOM 911 N N . ASN A 1 111 ? 9.464 -4.862 -19.689 1.00 65.50 111 ASN A N 1
ATOM 912 C CA . ASN A 1 111 ? 8.593 -3.964 -20.439 1.00 65.50 111 ASN A CA 1
ATOM 913 C C . ASN A 1 111 ? 8.635 -4.345 -21.931 1.00 65.50 111 ASN A C 1
ATOM 915 O O . ASN A 1 111 ? 9.722 -4.313 -22.513 1.00 65.50 111 ASN A O 1
ATOM 919 N N . PRO A 1 112 ? 7.481 -4.643 -22.565 1.00 68.81 112 PRO A N 1
ATOM 920 C CA . PRO A 1 112 ? 7.406 -4.965 -23.989 1.00 68.81 112 PRO A CA 1
ATOM 921 C C . PRO A 1 112 ? 8.142 -3.961 -24.876 1.00 68.81 112 PRO A C 1
ATOM 923 O O . PRO A 1 112 ? 8.900 -4.370 -25.740 1.00 68.81 112 PRO A O 1
ATOM 926 N N . ILE A 1 113 ? 8.004 -2.660 -24.610 1.00 70.69 113 ILE A N 1
ATOM 927 C CA . ILE A 1 113 ? 8.621 -1.593 -25.407 1.00 70.69 113 ILE A CA 1
ATOM 928 C C . ILE A 1 113 ? 10.146 -1.602 -25.251 1.00 70.69 113 ILE A C 1
ATOM 930 O O . ILE A 1 113 ? 10.868 -1.496 -26.239 1.00 70.69 113 ILE A O 1
ATOM 934 N N . SER A 1 114 ? 10.656 -1.758 -24.026 1.00 71.62 114 SER A N 1
ATOM 935 C CA . SER A 1 114 ? 12.102 -1.845 -23.786 1.00 71.62 114 SER A CA 1
ATOM 936 C C . SER A 1 114 ? 12.696 -3.080 -24.457 1.00 71.62 114 SER A C 1
ATOM 938 O O . SER A 1 114 ? 13.723 -2.979 -25.119 1.00 71.62 114 SER A O 1
ATOM 940 N N . CYS A 1 115 ? 12.034 -4.232 -24.351 1.00 75.25 115 CYS A N 1
ATOM 941 C CA . CYS A 1 115 ? 12.473 -5.453 -25.018 1.00 75.25 115 CYS A CA 1
ATOM 942 C C . CYS A 1 115 ? 12.379 -5.358 -26.541 1.00 75.25 115 CYS A C 1
ATOM 944 O O . CYS A 1 115 ? 13.266 -5.866 -27.216 1.00 75.25 115 CYS A O 1
ATOM 946 N N . THR A 1 116 ? 11.372 -4.675 -27.092 1.00 81.56 116 THR A N 1
ATOM 947 C CA . THR A 1 116 ? 11.303 -4.359 -28.525 1.00 81.56 116 THR A CA 1
ATOM 948 C C . THR A 1 116 ? 12.480 -3.497 -28.954 1.00 81.56 116 THR A C 1
ATOM 950 O O . THR A 1 116 ? 13.110 -3.817 -29.952 1.00 81.56 116 THR A O 1
ATOM 953 N N . LEU A 1 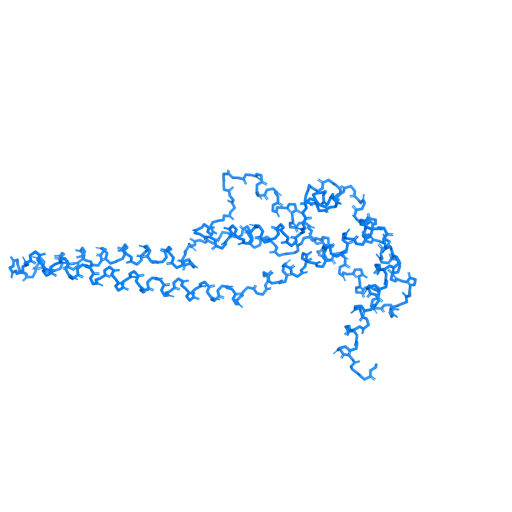117 ? 12.830 -2.452 -28.196 1.00 80.12 117 LEU A N 1
ATOM 954 C CA . LEU A 1 117 ? 14.003 -1.619 -28.486 1.00 80.12 117 LEU A CA 1
ATOM 955 C C . LEU A 1 117 ? 15.301 -2.433 -28.438 1.00 80.12 117 LEU A C 1
ATOM 957 O O . LEU A 1 117 ? 16.116 -2.325 -29.348 1.00 80.12 117 LEU A O 1
ATOM 961 N N . TYR A 1 118 ? 15.475 -3.295 -27.433 1.00 78.75 118 TYR A N 1
ATOM 962 C CA . TYR A 1 118 ? 16.615 -4.216 -27.386 1.00 78.75 118 TYR A CA 1
ATOM 963 C C . TYR A 1 118 ? 16.613 -5.203 -28.555 1.00 78.75 118 TYR A C 1
ATOM 965 O O . TYR A 1 118 ? 17.671 -5.492 -29.100 1.00 78.75 118 TYR A O 1
ATOM 973 N N . GLY A 1 119 ? 15.439 -5.675 -28.973 1.00 79.81 119 GLY A N 1
ATOM 974 C CA . GLY A 1 119 ? 15.264 -6.493 -30.167 1.00 79.81 119 GLY A CA 1
ATOM 975 C C . GLY A 1 119 ? 15.689 -5.757 -31.436 1.00 79.81 119 GLY A C 1
ATOM 976 O O . GLY A 1 119 ? 16.469 -6.281 -32.219 1.00 79.81 119 GLY A O 1
ATOM 977 N N . VAL A 1 120 ? 15.268 -4.506 -31.610 1.00 81.44 120 VAL A N 1
ATOM 978 C CA . VAL A 1 120 ? 15.689 -3.653 -32.733 1.00 81.44 120 VAL A CA 1
ATOM 979 C C . VAL A 1 120 ? 17.209 -3.458 -32.728 1.00 81.44 120 VAL A C 1
ATOM 981 O O . VAL A 1 120 ? 17.846 -3.642 -33.761 1.00 81.44 120 VAL A O 1
ATOM 984 N N . ILE A 1 121 ? 17.811 -3.169 -31.569 1.00 82.81 121 ILE A N 1
ATOM 985 C CA . ILE A 1 121 ? 19.272 -3.041 -31.426 1.00 82.81 121 ILE A CA 1
ATOM 986 C C . ILE A 1 121 ? 19.979 -4.364 -31.763 1.00 82.81 121 ILE A C 1
ATOM 988 O O . ILE A 1 121 ? 20.990 -4.356 -32.461 1.00 82.81 121 ILE A O 1
ATOM 992 N N . ALA A 1 122 ? 19.445 -5.502 -31.314 1.00 81.00 122 ALA A N 1
ATOM 993 C CA . ALA A 1 122 ? 19.984 -6.821 -31.633 1.00 81.00 122 ALA A CA 1
ATOM 994 C C . ALA A 1 122 ? 19.874 -7.144 -33.131 1.00 81.00 122 ALA A C 1
ATOM 996 O O . ALA A 1 122 ? 20.812 -7.699 -33.694 1.00 81.00 122 ALA A O 1
ATOM 997 N N . GLY A 1 123 ? 18.778 -6.750 -33.787 1.00 77.81 123 GLY A N 1
ATOM 998 C CA . GLY A 1 123 ? 18.605 -6.875 -35.234 1.00 77.81 123 GLY A CA 1
ATOM 999 C C . GLY A 1 123 ? 19.623 -6.044 -36.020 1.00 77.81 123 GLY A C 1
ATOM 1000 O O . GLY A 1 123 ? 20.215 -6.558 -36.964 1.00 77.81 123 GLY A O 1
ATOM 1001 N N . LEU A 1 124 ? 19.900 -4.807 -35.584 1.00 79.06 124 LEU A N 1
ATOM 1002 C CA . LEU A 1 124 ? 20.965 -3.968 -36.154 1.00 79.06 124 LEU A CA 1
ATOM 1003 C C . LEU A 1 124 ? 22.356 -4.594 -35.963 1.00 79.06 124 LEU A C 1
ATOM 1005 O O . LEU A 1 124 ? 23.167 -4.598 -36.883 1.00 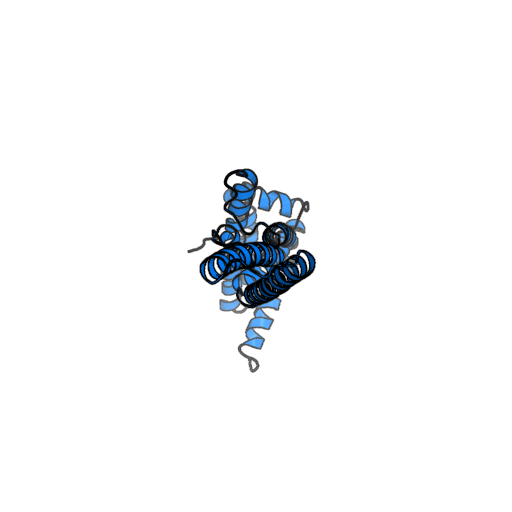79.06 124 LEU A O 1
ATOM 1009 N N . ALA A 1 125 ? 22.639 -5.143 -34.779 1.00 77.88 125 ALA A N 1
ATOM 1010 C CA . ALA A 1 125 ? 23.910 -5.810 -34.505 1.00 77.88 125 ALA A CA 1
ATOM 1011 C C . ALA A 1 125 ? 24.079 -7.101 -35.326 1.00 77.88 125 ALA A C 1
ATOM 1013 O O . ALA A 1 125 ? 25.167 -7.371 -35.827 1.00 77.88 125 ALA A O 1
ATOM 1014 N N . ALA A 1 126 ? 23.007 -7.881 -35.493 1.00 78.75 126 ALA A N 1
ATOM 1015 C CA . ALA A 1 126 ? 23.005 -9.088 -36.313 1.00 78.75 126 ALA A CA 1
ATOM 1016 C C . ALA A 1 126 ? 23.258 -8.769 -37.792 1.00 78.75 126 ALA A C 1
ATOM 1018 O O . ALA A 1 126 ? 24.037 -9.472 -38.431 1.00 78.75 126 ALA A O 1
ATOM 1019 N N . ASP A 1 127 ? 22.663 -7.693 -38.311 1.00 77.62 127 ASP A N 1
ATOM 1020 C CA . ASP A 1 127 ? 22.918 -7.218 -39.673 1.00 77.62 127 ASP A CA 1
ATOM 1021 C C . ASP A 1 127 ? 24.379 -6.781 -39.865 1.00 77.62 127 ASP A C 1
ATOM 1023 O O . ASP A 1 127 ? 25.017 -7.195 -40.830 1.00 77.62 127 ASP A O 1
ATOM 1027 N N . LEU A 1 128 ? 24.954 -6.041 -38.908 1.00 74.75 128 LEU A N 1
ATOM 1028 C CA . LEU A 1 128 ? 26.370 -5.646 -38.938 1.00 74.75 128 LEU A CA 1
ATOM 1029 C C . LEU A 1 128 ? 27.316 -6.856 -38.962 1.00 74.75 128 LEU A C 1
ATOM 1031 O O . LEU A 1 128 ? 28.251 -6.890 -39.763 1.00 74.75 128 LEU A O 1
ATOM 1035 N N . VAL A 1 129 ? 27.062 -7.863 -38.120 1.00 74.25 129 VAL A N 1
ATOM 1036 C CA . VAL A 1 129 ? 27.860 -9.101 -38.079 1.00 74.25 129 VAL A CA 1
ATOM 1037 C C . VAL A 1 129 ? 27.702 -9.896 -39.374 1.00 74.25 129 VAL A C 1
ATOM 1039 O O . VAL A 1 129 ? 28.689 -10.364 -39.935 1.00 74.25 129 VAL A O 1
ATOM 1042 N N . TRP A 1 130 ? 26.476 -10.026 -39.881 1.00 71.31 130 TRP A N 1
ATOM 1043 C CA . TRP A 1 130 ? 26.189 -10.724 -41.134 1.00 71.31 130 TRP A CA 1
ATOM 1044 C C . TRP A 1 130 ? 26.838 -10.026 -42.335 1.00 71.31 130 TRP A C 1
ATOM 1046 O O . TRP A 1 130 ? 27.396 -10.678 -43.217 1.00 71.31 130 TRP A O 1
ATOM 1056 N N . ALA A 1 131 ? 26.827 -8.691 -42.349 1.00 68.38 131 ALA A N 1
ATOM 1057 C CA . ALA A 1 131 ? 27.486 -7.895 -43.369 1.00 68.38 131 ALA A CA 1
ATOM 1058 C C . ALA A 1 131 ? 29.009 -8.053 -43.342 1.00 68.38 131 ALA A C 1
ATOM 1060 O O . ALA A 1 131 ? 29.598 -8.165 -44.414 1.00 68.38 131 ALA A O 1
ATOM 1061 N N . GLN A 1 132 ? 29.630 -8.128 -42.161 1.00 68.06 132 GLN A N 1
ATOM 1062 C CA . GLN A 1 132 ? 31.059 -8.435 -42.029 1.00 68.06 132 GLN A CA 1
ATOM 1063 C C . GLN A 1 132 ? 31.383 -9.855 -42.512 1.00 68.06 132 GLN A C 1
ATOM 1065 O O . GLN A 1 132 ? 32.302 -10.029 -43.306 1.00 68.06 132 GLN A O 1
ATOM 1070 N N . LEU A 1 133 ? 30.582 -10.854 -42.124 1.00 65.69 133 LEU A N 1
ATOM 1071 C CA . LEU A 1 133 ? 30.809 -12.252 -42.510 1.00 65.69 133 LEU A CA 1
ATOM 1072 C C . LEU A 1 133 ? 30.727 -12.481 -44.028 1.00 65.69 133 LEU A C 1
ATOM 1074 O O . LEU A 1 133 ? 31.496 -13.259 -44.581 1.00 65.69 133 LEU A O 1
ATOM 1078 N N . ILE A 1 134 ? 29.789 -11.818 -44.711 1.00 61.66 134 ILE A N 1
ATOM 1079 C CA . ILE A 1 134 ? 29.622 -11.939 -46.169 1.00 61.66 134 ILE A CA 1
ATOM 1080 C C . ILE A 1 134 ? 30.717 -11.181 -46.922 1.00 61.66 134 ILE A C 1
ATOM 1082 O O . ILE A 1 134 ? 31.162 -11.637 -47.977 1.00 61.66 134 ILE A O 1
ATOM 1086 N N . HIS A 1 135 ? 31.179 -10.048 -46.387 1.00 54.75 135 HIS A N 1
ATOM 1087 C CA . HIS A 1 135 ? 32.246 -9.267 -47.010 1.00 54.75 135 HIS A CA 1
ATOM 1088 C C . HIS A 1 135 ? 33.582 -10.034 -47.051 1.00 54.75 135 HIS A C 1
ATOM 1090 O O . HIS A 1 135 ? 34.352 -9.850 -47.994 1.00 54.75 135 HIS A O 1
ATOM 1096 N N . ASP A 1 136 ? 33.815 -10.938 -46.094 1.00 55.09 136 ASP A N 1
ATOM 1097 C CA . ASP A 1 136 ? 35.005 -11.799 -46.042 1.00 55.09 136 ASP A CA 1
ATOM 1098 C C . ASP A 1 136 ? 34.936 -13.022 -46.984 1.00 55.09 136 ASP A C 1
ATOM 1100 O O . ASP A 1 136 ? 35.970 -13.614 -47.293 1.00 55.09 136 ASP A O 1
ATOM 1104 N N . ILE A 1 137 ? 33.750 -13.408 -47.479 1.00 52.22 137 ILE A N 1
ATOM 1105 C CA . ILE A 1 137 ? 33.550 -14.653 -48.257 1.00 52.22 137 ILE A CA 1
ATOM 1106 C C . ILE A 1 137 ? 33.451 -14.407 -49.776 1.00 52.22 137 ILE A C 1
ATOM 1108 O O . ILE A 1 137 ? 33.674 -15.320 -50.570 1.00 52.22 137 ILE A O 1
ATOM 1112 N N . GLY A 1 138 ? 33.198 -13.177 -50.223 1.00 44.69 138 GLY A N 1
ATOM 1113 C CA . GLY A 1 138 ? 33.229 -12.847 -51.650 1.00 44.69 138 GLY A CA 1
ATOM 1114 C C . GLY A 1 138 ? 32.384 -11.625 -51.970 1.00 44.69 138 GLY A C 1
ATOM 1115 O O . GLY A 1 138 ? 31.159 -11.697 -52.001 1.00 44.69 138 GLY A O 1
ATOM 1116 N N . GLY A 1 139 ? 33.053 -10.499 -52.223 1.00 49.78 139 GLY A N 1
ATOM 1117 C CA . GLY A 1 139 ? 32.471 -9.165 -52.406 1.00 49.78 139 GLY A CA 1
ATOM 1118 C C . GLY A 1 139 ? 31.636 -8.934 -53.672 1.00 49.78 139 GLY A C 1
ATOM 1119 O O . GLY A 1 139 ? 31.769 -7.888 -54.299 1.00 49.78 139 GLY A O 1
ATOM 1120 N N . ALA A 1 140 ? 30.764 -9.858 -54.069 1.00 52.19 140 ALA A N 1
ATOM 1121 C CA . ALA A 1 140 ? 29.905 -9.674 -55.234 1.00 52.19 140 ALA A CA 1
ATOM 1122 C C . ALA A 1 140 ? 28.540 -10.346 -55.048 1.00 52.19 140 ALA A C 1
ATOM 1124 O O . ALA A 1 140 ? 28.393 -11.522 -55.354 1.00 52.19 140 ALA A O 1
ATOM 1125 N N . ALA A 1 141 ? 27.557 -9.578 -54.561 1.00 45.88 141 ALA A N 1
ATOM 1126 C CA . ALA A 1 141 ? 26.127 -9.646 -54.914 1.00 45.88 141 ALA A CA 1
ATOM 1127 C C . ALA A 1 141 ? 25.288 -8.963 -53.822 1.00 45.88 141 ALA A C 1
ATOM 1129 O O . ALA A 1 141 ? 24.682 -9.623 -52.982 1.00 45.88 141 ALA A O 1
ATOM 1130 N N . ARG A 1 142 ? 25.231 -7.630 -53.824 1.00 49.78 142 ARG A N 1
ATOM 1131 C CA . ARG A 1 142 ? 24.271 -6.899 -52.990 1.00 49.78 142 ARG A CA 1
ATOM 1132 C C . ARG A 1 142 ? 23.556 -5.846 -53.823 1.00 49.78 142 ARG A C 1
ATOM 1134 O O . ARG A 1 142 ? 24.135 -4.836 -54.211 1.00 49.78 142 ARG A O 1
ATOM 1141 N N . GLY A 1 143 ? 22.306 -6.142 -54.180 1.00 47.22 143 GLY A N 1
ATOM 1142 C CA . GLY A 1 143 ? 21.391 -5.176 -54.776 1.00 47.22 143 GLY A CA 1
ATOM 1143 C C . GLY A 1 143 ? 20.726 -4.361 -53.669 1.00 47.22 143 GLY A C 1
ATOM 1144 O O . GLY A 1 143 ? 20.197 -4.929 -52.717 1.00 47.22 143 GLY A O 1
ATOM 1145 N N . ALA A 1 144 ? 20.697 -3.035 -53.809 1.00 48.56 144 ALA A N 1
ATOM 1146 C CA . ALA A 1 144 ? 20.188 -2.118 -52.781 1.00 48.56 144 ALA A CA 1
ATOM 1147 C C . ALA A 1 144 ? 18.749 -2.425 -52.295 1.00 48.56 144 ALA A C 1
ATOM 1149 O O . ALA A 1 144 ? 18.390 -2.086 -51.170 1.00 48.56 144 ALA A O 1
ATOM 1150 N N . GLY A 1 145 ? 17.927 -3.094 -53.117 1.00 48.88 145 GLY A N 1
ATOM 1151 C CA . GLY A 1 145 ? 16.563 -3.502 -52.758 1.00 48.88 145 GLY A CA 1
ATOM 1152 C C . GLY A 1 145 ? 16.463 -4.766 -51.890 1.00 48.88 145 GLY A C 1
ATOM 1153 O O . GLY A 1 145 ? 15.534 -4.874 -51.092 1.00 48.88 145 GLY A O 1
ATOM 1154 N N . THR A 1 146 ? 17.404 -5.713 -52.001 1.00 57.59 146 THR A N 1
ATOM 1155 C CA . THR A 1 146 ? 17.396 -6.963 -51.212 1.00 57.59 146 THR A CA 1
ATOM 1156 C C . THR A 1 146 ? 17.983 -6.771 -49.814 1.00 57.59 146 THR A C 1
ATOM 1158 O O . THR A 1 146 ? 17.542 -7.429 -48.874 1.00 57.59 146 THR A O 1
ATOM 1161 N N . ASP A 1 147 ? 18.910 -5.824 -49.652 1.00 63.66 147 ASP A N 1
ATOM 1162 C CA . ASP A 1 147 ? 19.528 -5.515 -48.356 1.00 63.66 147 ASP A CA 1
ATOM 1163 C C . ASP A 1 147 ? 18.578 -4.785 -47.411 1.00 63.66 147 ASP A C 1
ATOM 1165 O O . ASP A 1 147 ? 18.479 -5.134 -46.236 1.00 63.66 147 ASP A O 1
ATOM 1169 N N . ALA A 1 148 ? 17.804 -3.830 -47.932 1.00 65.38 148 ALA A N 1
ATOM 1170 C CA . ALA A 1 148 ? 16.785 -3.146 -47.144 1.00 65.38 148 ALA A CA 1
ATOM 1171 C C . ALA A 1 148 ? 15.692 -4.118 -46.666 1.00 65.38 148 ALA A C 1
ATOM 1173 O O . ALA A 1 148 ? 15.227 -4.010 -45.532 1.00 65.38 148 ALA A O 1
ATOM 1174 N N . ALA A 1 149 ? 15.313 -5.095 -47.499 1.00 72.44 149 ALA A N 1
ATOM 1175 C CA . ALA A 1 149 ? 14.330 -6.115 -47.143 1.00 72.44 149 ALA A CA 1
ATOM 1176 C C . ALA A 1 149 ? 14.860 -7.095 -46.081 1.00 72.44 149 ALA A C 1
ATOM 1178 O O . ALA A 1 149 ? 14.133 -7.422 -45.143 1.00 72.44 149 ALA A O 1
ATOM 1179 N N . ALA A 1 150 ? 16.122 -7.528 -46.190 1.00 72.75 150 ALA A N 1
ATOM 1180 C CA . ALA A 1 150 ? 16.763 -8.405 -45.210 1.00 72.75 150 ALA A CA 1
ATOM 1181 C C . ALA A 1 150 ? 16.940 -7.713 -43.849 1.00 72.75 150 ALA A C 1
ATOM 1183 O O . ALA A 1 150 ? 16.574 -8.282 -42.819 1.00 72.75 150 ALA A O 1
ATOM 1184 N N . LEU A 1 151 ? 17.404 -6.460 -43.842 1.00 74.50 151 LEU A N 1
ATOM 1185 C CA . LEU A 1 151 ? 17.489 -5.649 -42.630 1.00 74.50 151 LEU A CA 1
ATOM 1186 C C . LEU A 1 151 ? 16.101 -5.439 -42.015 1.00 74.50 151 LEU A C 1
ATOM 1188 O O . LEU A 1 151 ? 15.914 -5.685 -40.827 1.00 74.50 151 LEU A O 1
ATOM 1192 N N . TYR A 1 152 ? 15.104 -5.044 -42.812 1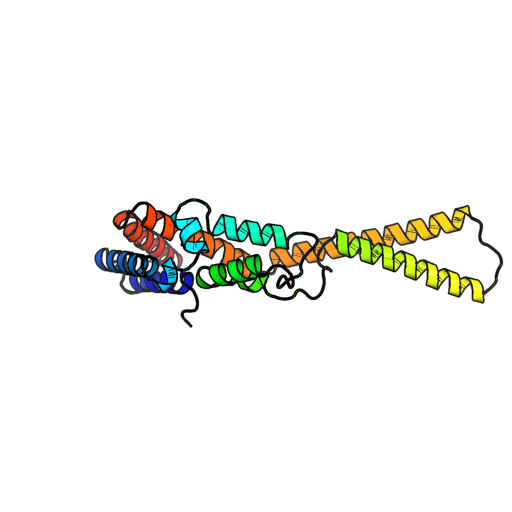.00 76.19 152 TYR A N 1
ATOM 1193 C CA . TYR A 1 152 ? 13.733 -4.867 -42.327 1.00 76.19 152 TYR A CA 1
ATOM 1194 C C . TYR A 1 152 ? 13.181 -6.155 -41.704 1.00 76.19 152 TYR A C 1
ATOM 1196 O O . TYR A 1 152 ? 12.600 -6.119 -40.621 1.00 76.19 152 TYR A O 1
ATOM 1204 N N . PHE A 1 153 ? 13.422 -7.304 -42.336 1.00 80.56 153 PHE A N 1
ATOM 1205 C CA . PHE A 1 153 ? 13.026 -8.610 -41.817 1.00 80.56 153 PHE A CA 1
ATOM 1206 C C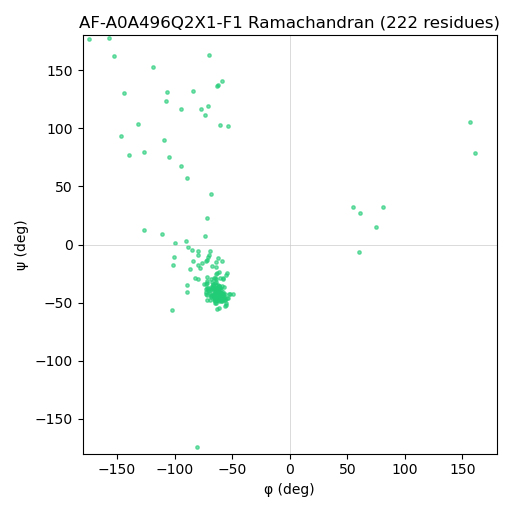 . PHE A 1 153 ? 13.695 -8.935 -40.472 1.00 80.56 153 PHE A C 1
ATOM 1208 O O . PHE A 1 153 ? 13.006 -9.348 -39.537 1.00 80.56 153 PHE A O 1
ATOM 1215 N N . LEU A 1 154 ? 15.003 -8.687 -40.331 1.00 79.56 154 LEU A N 1
ATOM 1216 C CA . LEU A 1 154 ? 15.723 -8.869 -39.065 1.00 79.56 154 LEU A CA 1
ATOM 1217 C C . LEU A 1 154 ? 15.175 -7.941 -37.973 1.00 79.56 154 LEU A C 1
ATOM 1219 O O . LEU A 1 154 ? 14.870 -8.396 -36.871 1.00 79.56 154 LEU A O 1
ATOM 1223 N N . LEU A 1 155 ? 14.972 -6.658 -38.277 1.00 81.50 155 LEU A N 1
ATOM 1224 C CA . LEU A 1 155 ? 14.412 -5.693 -37.326 1.00 81.50 155 LEU A CA 1
ATOM 1225 C C . LEU A 1 155 ? 13.010 -6.094 -36.860 1.00 81.50 155 LEU A C 1
ATOM 1227 O O . LEU A 1 155 ? 12.714 -6.008 -35.667 1.00 81.50 155 LEU A O 1
ATOM 1231 N N . VAL A 1 156 ? 12.160 -6.568 -37.776 1.00 83.62 156 VAL A N 1
ATOM 1232 C CA . VAL A 1 156 ? 10.808 -7.036 -37.452 1.00 83.62 156 VAL A CA 1
ATOM 1233 C C . VAL A 1 156 ? 10.861 -8.289 -36.583 1.00 83.62 156 VAL A C 1
ATOM 1235 O O . VAL A 1 156 ? 10.190 -8.320 -35.554 1.00 83.62 156 VAL A O 1
ATOM 1238 N N . ILE A 1 157 ? 11.668 -9.297 -36.928 1.00 86.31 157 ILE A N 1
ATOM 1239 C CA . ILE A 1 157 ? 11.751 -10.543 -36.152 1.00 86.31 157 ILE A CA 1
ATOM 1240 C C . ILE A 1 157 ? 12.303 -10.294 -34.756 1.00 86.31 157 ILE A C 1
ATOM 1242 O O . ILE A 1 157 ? 11.697 -10.728 -33.776 1.00 86.31 157 ILE A O 1
ATOM 1246 N N . PHE A 1 158 ? 13.430 -9.594 -34.637 1.00 83.94 158 PHE A N 1
ATOM 1247 C CA . PHE A 1 158 ? 14.032 -9.353 -33.331 1.00 83.94 158 PHE A CA 1
ATOM 1248 C C . PHE A 1 158 ? 13.210 -8.355 -32.508 1.00 83.94 158 PHE A C 1
ATOM 1250 O O . PHE A 1 158 ? 13.036 -8.561 -31.307 1.00 83.94 158 PHE A O 1
ATOM 1257 N N . GLY A 1 159 ? 12.628 -7.326 -33.133 1.00 82.69 159 GLY A N 1
ATOM 1258 C CA . GLY A 1 159 ? 11.715 -6.389 -32.475 1.00 82.69 159 GLY A CA 1
ATOM 1259 C C . GLY A 1 159 ? 10.437 -7.064 -31.964 1.00 82.69 159 GLY A C 1
ATOM 1260 O O . GLY A 1 159 ? 10.040 -6.847 -30.815 1.00 82.69 159 GLY A O 1
ATOM 1261 N N . PHE A 1 160 ? 9.825 -7.932 -32.774 1.00 83.69 160 PHE A N 1
ATOM 1262 C CA . PHE A 1 160 ? 8.654 -8.724 -32.389 1.00 83.69 160 PHE A CA 1
ATOM 1263 C C . PHE A 1 160 ? 8.998 -9.774 -31.3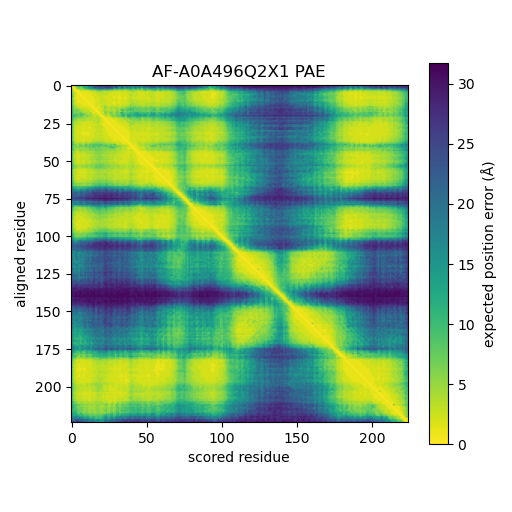26 1.00 83.69 160 PHE A C 1
ATOM 1265 O O . PHE A 1 160 ? 8.291 -9.890 -30.327 1.00 83.69 160 PHE A O 1
ATOM 1272 N N . GLY A 1 161 ? 10.119 -10.485 -31.473 1.00 84.94 161 GLY A N 1
ATOM 1273 C CA . GLY A 1 161 ? 10.623 -11.418 -30.464 1.00 84.94 161 GLY A CA 1
ATOM 1274 C C . GLY A 1 161 ? 10.869 -10.726 -29.122 1.00 84.94 161 GLY A C 1
ATOM 1275 O O . GLY A 1 161 ? 10.446 -11.224 -28.078 1.00 84.94 161 GLY A O 1
ATOM 1276 N N . GLY A 1 162 ? 11.449 -9.524 -29.154 1.00 82.38 162 GLY A N 1
ATOM 1277 C CA . GLY A 1 162 ? 11.580 -8.643 -27.998 1.00 82.38 162 GLY A CA 1
ATOM 1278 C C . GLY A 1 162 ? 10.226 -8.264 -27.391 1.00 82.38 162 GLY A C 1
ATOM 1279 O O . GLY A 1 162 ? 10.033 -8.408 -26.185 1.00 82.38 162 GLY A O 1
ATOM 1280 N N . PHE A 1 163 ? 9.254 -7.855 -28.209 1.00 81.88 163 PHE A N 1
ATOM 1281 C CA . PHE A 1 163 ? 7.902 -7.518 -27.746 1.00 81.88 163 PHE A CA 1
ATOM 1282 C C . PHE A 1 163 ? 7.222 -8.689 -27.020 1.00 81.88 163 PHE A C 1
ATOM 1284 O O . PHE A 1 163 ? 6.668 -8.518 -25.928 1.00 81.88 163 PHE A O 1
ATOM 1291 N N . VAL A 1 164 ? 7.278 -9.888 -27.609 1.00 83.25 164 VAL A N 1
ATOM 1292 C CA . VAL A 1 164 ? 6.687 -11.111 -27.047 1.00 83.25 164 VAL A CA 1
ATOM 1293 C C . VAL A 1 164 ? 7.387 -11.492 -25.745 1.00 83.25 164 VAL A C 1
ATOM 1295 O O . VAL A 1 164 ? 6.712 -11.719 -24.740 1.00 83.25 164 VAL A O 1
ATOM 1298 N N . ALA A 1 165 ? 8.724 -11.491 -25.717 1.00 79.00 165 ALA A N 1
ATOM 1299 C CA . ALA A 1 165 ? 9.497 -11.781 -24.512 1.00 79.00 165 ALA A CA 1
ATOM 1300 C C . ALA A 1 165 ? 9.168 -10.800 -23.375 1.00 79.00 165 ALA A C 1
ATOM 1302 O O . ALA A 1 165 ? 8.867 -11.226 -22.259 1.00 79.00 165 ALA A O 1
ATOM 1303 N N . GLY A 1 166 ? 9.128 -9.498 -23.668 1.00 72.81 166 GLY A N 1
ATOM 1304 C CA . GLY A 1 166 ? 8.753 -8.474 -22.694 1.00 72.81 166 GLY A CA 1
ATOM 1305 C C . GLY A 1 166 ? 7.308 -8.620 -22.207 1.00 72.81 166 GLY A C 1
ATOM 1306 O O . GLY A 1 166 ? 7.045 -8.460 -21.016 1.00 72.81 166 GLY A O 1
ATOM 1307 N N . SER A 1 167 ? 6.376 -9.001 -23.084 1.00 73.88 167 SER A N 1
ATOM 1308 C CA . SER A 1 167 ? 4.972 -9.259 -22.725 1.00 73.88 167 SER A CA 1
ATOM 1309 C C . SER A 1 167 ? 4.828 -10.460 -21.789 1.00 73.88 167 SER A C 1
ATOM 1311 O O . SER A 1 167 ? 4.125 -10.377 -20.780 1.00 73.88 167 SER A O 1
ATOM 1313 N N . VAL A 1 168 ? 5.546 -11.553 -22.058 1.00 75.56 168 VAL A N 1
ATOM 1314 C CA . VAL A 1 168 ? 5.563 -12.744 -21.194 1.00 75.56 168 VAL A CA 1
ATOM 1315 C C . VAL A 1 168 ? 6.194 -12.430 -19.837 1.00 75.56 168 VAL A C 1
ATOM 1317 O O . VAL A 1 168 ? 5.639 -12.814 -18.805 1.00 75.56 168 VAL A O 1
ATOM 1320 N N . SER A 1 169 ? 7.309 -11.697 -19.801 1.00 68.69 169 SER A N 1
ATOM 1321 C CA . SER A 1 169 ? 7.938 -11.246 -18.552 1.00 68.69 169 SER A CA 1
ATOM 1322 C C . SER A 1 169 ? 7.010 -10.337 -17.742 1.00 68.69 169 SER A C 1
ATOM 1324 O O . SER A 1 169 ? 6.872 -10.511 -16.530 1.00 68.69 169 SER A O 1
ATOM 1326 N N . MET A 1 170 ? 6.290 -9.425 -18.404 1.00 68.06 170 MET A N 1
ATOM 1327 C CA . MET A 1 170 ? 5.300 -8.555 -17.768 1.00 68.06 170 MET A CA 1
ATOM 1328 C C . MET A 1 170 ? 4.137 -9.350 -17.158 1.00 68.06 170 MET A C 1
ATOM 1330 O O . MET A 1 170 ? 3.747 -9.085 -16.018 1.00 68.06 170 MET A O 1
ATOM 1334 N N . MET A 1 171 ? 3.595 -10.332 -17.887 1.00 66.50 171 MET A N 1
ATOM 1335 C CA . MET A 1 171 ? 2.527 -11.205 -17.387 1.00 66.50 171 MET A CA 1
ATOM 1336 C C . MET A 1 171 ? 3.007 -12.048 -16.208 1.00 66.50 171 MET A C 1
ATOM 1338 O O . MET A 1 171 ? 2.358 -12.050 -15.164 1.00 66.50 171 MET A O 1
ATOM 1342 N N . ARG A 1 172 ? 4.182 -12.682 -16.327 1.00 65.62 172 ARG A N 1
ATOM 1343 C CA . ARG A 1 172 ? 4.792 -13.453 -15.235 1.00 65.62 172 ARG A CA 1
ATOM 1344 C C . ARG A 1 172 ? 5.008 -12.597 -13.999 1.00 65.62 172 ARG A C 1
ATOM 1346 O O . ARG A 1 172 ? 4.746 -13.062 -12.903 1.00 65.62 172 ARG A O 1
ATOM 1353 N N . TYR A 1 173 ? 5.450 -11.355 -14.147 1.00 59.12 173 TYR A N 1
ATOM 1354 C CA . TYR A 1 173 ? 5.621 -10.453 -13.012 1.00 59.12 173 TYR A CA 1
ATOM 1355 C C . TYR A 1 173 ? 4.290 -10.153 -12.305 1.00 59.12 173 TYR A C 1
ATOM 1357 O O . TYR A 1 173 ? 4.220 -10.236 -11.081 1.00 59.12 173 TYR A O 1
ATOM 1365 N N . ARG A 1 174 ? 3.219 -9.880 -13.066 1.00 58.41 174 ARG A N 1
ATOM 1366 C CA . ARG A 1 174 ? 1.876 -9.627 -12.511 1.00 58.41 174 ARG A CA 1
ATOM 1367 C C . ARG A 1 174 ? 1.314 -10.822 -11.745 1.00 58.41 174 ARG A C 1
ATOM 1369 O O . ARG A 1 174 ? 0.652 -10.625 -10.735 1.00 58.41 174 ARG A O 1
ATOM 1376 N N . THR A 1 175 ? 1.570 -12.040 -12.212 1.00 54.16 175 THR A N 1
ATOM 1377 C CA . THR A 1 175 ? 1.066 -13.260 -11.566 1.00 54.16 175 THR A CA 1
ATOM 1378 C C . THR A 1 175 ? 1.973 -13.771 -10.447 1.00 54.16 175 THR A C 1
ATOM 1380 O O . THR A 1 175 ? 1.524 -14.548 -9.612 1.00 54.16 175 THR A O 1
ATOM 1383 N N . ARG A 1 176 ? 3.259 -13.390 -10.429 1.00 51.88 176 ARG A N 1
ATOM 1384 C CA . ARG A 1 176 ? 4.279 -14.009 -9.565 1.00 51.88 176 ARG A CA 1
ATOM 1385 C C . ARG A 1 176 ? 4.610 -13.229 -8.304 1.00 51.88 176 ARG A C 1
ATOM 1387 O O . ARG A 1 176 ? 5.292 -13.801 -7.461 1.00 51.88 176 ARG A O 1
ATOM 1394 N N . ASP A 1 177 ? 4.159 -11.985 -8.138 1.00 60.19 177 ASP A N 1
ATOM 1395 C CA . ASP A 1 177 ? 4.402 -11.253 -6.891 1.00 60.19 177 ASP A CA 1
ATOM 1396 C C . ASP A 1 177 ? 3.143 -11.178 -6.012 1.00 60.19 177 ASP A C 1
ATOM 1398 O O . ASP A 1 177 ? 2.504 -10.126 -5.917 1.00 60.19 177 ASP A O 1
ATOM 1402 N N . PRO A 1 178 ? 2.767 -12.278 -5.328 1.00 60.31 178 PRO A N 1
ATOM 1403 C CA . PRO A 1 178 ? 1.660 -12.257 -4.383 1.00 60.31 178 PRO A CA 1
ATOM 1404 C C . PRO A 1 178 ? 1.865 -11.172 -3.321 1.00 60.31 178 PRO A C 1
ATOM 1406 O O . PRO A 1 178 ? 0.885 -10.614 -2.840 1.00 60.31 178 PRO A O 1
ATOM 1409 N N . ARG A 1 179 ? 3.110 -10.766 -3.016 1.00 63.38 179 ARG A N 1
ATOM 1410 C CA . ARG A 1 179 ? 3.380 -9.696 -2.045 1.00 63.38 179 ARG A CA 1
ATOM 1411 C C . ARG A 1 179 ? 2.833 -8.337 -2.492 1.00 63.38 179 ARG A C 1
ATOM 1413 O O . ARG A 1 179 ? 2.528 -7.524 -1.625 1.00 63.38 179 ARG A O 1
ATOM 1420 N N . GLN A 1 180 ? 2.665 -8.094 -3.795 1.00 66.50 180 GLN A N 1
ATOM 1421 C CA . GLN A 1 180 ? 2.051 -6.865 -4.319 1.00 66.50 180 GLN A CA 1
ATOM 1422 C C . GLN A 1 180 ? 0.551 -6.824 -4.061 1.00 66.50 180 GLN A C 1
ATOM 1424 O O . GLN A 1 180 ? 0.051 -5.824 -3.551 1.00 66.50 180 GLN A O 1
ATOM 1429 N N . ILE A 1 181 ? -0.144 -7.923 -4.359 1.00 64.81 181 ILE A N 1
ATOM 1430 C CA . ILE A 1 181 ? -1.580 -8.065 -4.088 1.00 64.81 181 ILE A CA 1
ATOM 1431 C C . ILE A 1 181 ? -1.827 -7.927 -2.581 1.00 64.81 181 ILE A C 1
ATOM 1433 O O . ILE A 1 181 ? -2.652 -7.117 -2.169 1.00 64.81 181 ILE A O 1
ATOM 1437 N N . HIS A 1 182 ? -0.997 -8.577 -1.759 1.00 77.75 182 HIS A N 1
ATOM 1438 C CA . HIS A 1 182 ? -1.080 -8.472 -0.301 1.00 77.75 182 HIS A CA 1
ATOM 1439 C C . HIS A 1 182 ? -0.789 -7.052 0.212 1.00 77.75 182 HIS A C 1
ATOM 1441 O O . HIS A 1 182 ? -1.352 -6.645 1.222 1.00 77.75 182 HIS A O 1
ATOM 1447 N N . ALA A 1 183 ? 0.081 -6.280 -0.452 1.00 83.44 183 ALA A N 1
ATOM 1448 C CA . ALA A 1 183 ? 0.338 -4.887 -0.080 1.00 83.44 183 ALA A CA 1
ATOM 1449 C C . ALA A 1 183 ? -0.865 -3.983 -0.395 1.00 83.44 183 ALA A C 1
ATOM 1451 O O . ALA A 1 183 ? -1.214 -3.129 0.416 1.00 83.44 183 ALA A O 1
ATOM 1452 N N . ARG A 1 184 ? -1.532 -4.197 -1.536 1.00 86.31 184 ARG A N 1
ATOM 1453 C CA . ARG A 1 184 ? -2.760 -3.469 -1.884 1.00 86.31 184 ARG A CA 1
ATOM 1454 C C . ARG A 1 184 ? -3.916 -3.821 -0.947 1.00 86.31 184 ARG A C 1
ATOM 1456 O O . ARG A 1 184 ? -4.625 -2.929 -0.500 1.00 86.31 184 ARG A O 1
ATOM 1463 N N . GLU A 1 185 ? -4.088 -5.099 -0.625 1.00 87.44 185 GLU A N 1
ATOM 1464 C CA . GLU A 1 185 ? -5.081 -5.562 0.354 1.00 87.44 185 GLU A CA 1
ATOM 1465 C C . GLU A 1 185 ? -4.796 -5.012 1.753 1.00 87.44 185 GLU A C 1
ATOM 1467 O O . GLU A 1 185 ? -5.708 -4.568 2.445 1.00 87.44 185 GLU A O 1
ATOM 1472 N N . ALA A 1 186 ? -3.525 -4.972 2.159 1.00 89.75 186 ALA A N 1
ATOM 1473 C CA . ALA A 1 186 ? -3.128 -4.365 3.420 1.00 89.75 186 ALA A CA 1
ATOM 1474 C C . ALA A 1 186 ? -3.405 -2.854 3.454 1.00 89.75 186 ALA A C 1
ATOM 1476 O O . ALA A 1 186 ? -3.821 -2.346 4.493 1.00 89.75 186 ALA A O 1
ATOM 1477 N N . ALA A 1 187 ? -3.221 -2.148 2.333 1.00 91.50 187 ALA A N 1
ATOM 1478 C CA . ALA A 1 187 ? -3.597 -0.743 2.208 1.00 91.50 187 ALA A CA 1
ATOM 1479 C C . ALA A 1 187 ? -5.114 -0.550 2.349 1.00 91.50 187 ALA A C 1
ATOM 1481 O O . ALA A 1 187 ? -5.535 0.274 3.151 1.00 91.50 187 ALA A O 1
ATOM 1482 N N . ALA A 1 188 ? -5.923 -1.367 1.664 1.00 91.50 188 ALA A N 1
ATOM 1483 C CA . ALA A 1 188 ? -7.385 -1.312 1.756 1.00 91.50 188 ALA A CA 1
ATOM 1484 C C . ALA A 1 188 ? -7.892 -1.595 3.177 1.00 91.50 188 ALA A C 1
ATOM 1486 O O . ALA A 1 188 ? -8.782 -0.917 3.680 1.00 91.50 188 ALA A O 1
ATOM 1487 N N . TYR A 1 189 ? -7.287 -2.573 3.853 1.00 92.38 189 TYR A N 1
ATOM 1488 C CA . TYR A 1 189 ? -7.577 -2.849 5.255 1.00 92.38 189 TYR A CA 1
ATOM 1489 C C . TYR A 1 189 ? -7.250 -1.643 6.149 1.00 92.38 189 TYR A C 1
ATOM 1491 O O . TYR A 1 189 ? -8.038 -1.297 7.027 1.00 92.38 189 TYR A O 1
ATOM 1499 N N . MET A 1 190 ? -6.103 -0.991 5.945 1.00 94.31 190 MET A N 1
ATOM 1500 C CA . MET A 1 190 ? -5.735 0.185 6.735 1.00 94.31 190 MET A CA 1
ATOM 1501 C C . MET A 1 190 ? -6.642 1.387 6.446 1.00 94.31 190 MET A C 1
ATOM 1503 O O . MET A 1 190 ? -7.011 2.075 7.394 1.00 94.31 190 MET A O 1
ATOM 1507 N N . ASP A 1 191 ? -7.057 1.590 5.192 1.00 94.56 191 ASP A N 1
ATOM 1508 C CA . ASP A 1 191 ? -8.028 2.626 4.811 1.00 94.56 191 ASP A CA 1
ATOM 1509 C C . ASP A 1 191 ? -9.339 2.473 5.578 1.00 94.56 191 ASP A C 1
ATOM 1511 O O . ASP A 1 191 ? -9.815 3.438 6.168 1.00 94.56 191 ASP A O 1
ATOM 1515 N N . LEU A 1 192 ? -9.866 1.249 5.667 1.00 93.50 192 LEU A N 1
ATOM 1516 C CA . LEU A 1 192 ? -11.084 0.971 6.427 1.00 93.50 192 LEU A CA 1
ATOM 1517 C C . LEU A 1 192 ? -10.932 1.327 7.919 1.00 93.50 192 LEU A C 1
ATOM 1519 O O . LEU A 1 192 ? -11.826 1.916 8.518 1.00 93.50 192 LEU A O 1
ATOM 1523 N N . ASN A 1 193 ? -9.786 1.010 8.531 1.00 94.00 193 ASN A N 1
ATOM 1524 C CA . ASN A 1 193 ? -9.530 1.360 9.934 1.00 94.00 193 ASN A CA 1
ATOM 1525 C C . ASN A 1 193 ? -9.415 2.884 10.135 1.00 94.00 193 ASN A C 1
ATOM 1527 O O . ASN A 1 193 ? -9.864 3.412 11.149 1.00 94.00 193 ASN A O 1
ATOM 1531 N N . TYR A 1 194 ? -8.815 3.601 9.182 1.00 93.81 194 TYR A N 1
ATOM 1532 C CA . TYR A 1 194 ? -8.724 5.063 9.230 1.00 93.81 194 TYR A CA 1
ATOM 1533 C C . TYR A 1 194 ? -10.078 5.731 8.973 1.00 93.81 194 TYR A C 1
ATOM 1535 O O . TYR A 1 194 ? -10.355 6.785 9.541 1.00 93.81 194 TYR A O 1
ATOM 1543 N N . GLU A 1 195 ? -10.939 5.114 8.166 1.00 93.44 195 GLU A N 1
ATOM 1544 C CA . GLU A 1 195 ? -12.303 5.574 7.934 1.00 93.44 195 GLU A CA 1
ATOM 1545 C C . GLU A 1 195 ? -13.154 5.490 9.206 1.00 93.44 195 GLU A C 1
ATOM 1547 O O . GLU A 1 195 ? -13.777 6.489 9.567 1.00 93.44 195 GLU A O 1
ATOM 1552 N N . PHE A 1 196 ? -13.109 4.365 9.933 1.00 94.38 196 PHE A N 1
ATOM 1553 C CA . PHE A 1 196 ? -13.760 4.245 11.245 1.00 94.38 196 PHE A CA 1
ATOM 1554 C C . PHE A 1 196 ? -13.282 5.325 12.220 1.00 94.38 196 PHE A C 1
ATOM 1556 O O . PHE A 1 196 ? -14.098 6.015 12.832 1.00 94.38 196 PHE A O 1
ATOM 1563 N N . TYR A 1 197 ? -11.963 5.534 12.300 1.00 94.25 197 TYR A N 1
ATOM 1564 C CA . TYR A 1 197 ? -11.378 6.584 13.134 1.00 94.25 197 TYR A CA 1
ATOM 1565 C C . TYR A 1 197 ? -11.886 7.984 12.752 1.00 94.25 197 TYR A C 1
ATOM 1567 O O . TYR A 1 197 ? -12.326 8.747 13.612 1.00 94.25 197 TYR A O 1
ATOM 1575 N N . ARG A 1 198 ? -11.873 8.323 11.458 1.00 92.94 198 ARG A N 1
ATOM 1576 C CA . ARG A 1 198 ? -12.323 9.629 10.953 1.00 92.94 198 ARG A CA 1
ATOM 1577 C C . ARG A 1 198 ? -13.807 9.872 11.231 1.00 92.94 198 ARG A C 1
ATOM 1579 O O . ARG A 1 198 ? -14.185 10.988 11.580 1.00 92.94 198 ARG A O 1
ATOM 1586 N N . ASN A 1 199 ? -14.625 8.830 11.106 1.00 93.00 199 ASN A N 1
ATOM 1587 C CA . ASN A 1 199 ? -16.061 8.887 11.365 1.00 93.00 199 ASN A CA 1
ATOM 1588 C C . ASN A 1 199 ? -16.406 8.823 12.864 1.00 93.00 199 ASN A C 1
ATOM 1590 O O . ASN A 1 199 ? -17.569 9.010 13.213 1.00 93.00 199 ASN A O 1
ATOM 1594 N N . ARG A 1 200 ? -15.414 8.605 13.745 1.00 91.88 200 ARG A N 1
ATOM 1595 C CA . ARG A 1 200 ? -15.593 8.385 15.193 1.00 91.88 200 ARG A CA 1
ATOM 1596 C C . ARG A 1 200 ? -16.556 7.234 15.503 1.00 91.88 200 ARG A C 1
ATOM 1598 O O . ARG A 1 200 ? -17.281 7.276 16.493 1.00 91.88 200 ARG A O 1
ATOM 1605 N N . ASP A 1 201 ? -16.572 6.228 14.635 1.00 93.06 201 ASP A N 1
ATOM 1606 C CA . ASP A 1 201 ? -17.476 5.082 14.716 1.00 93.06 201 ASP A CA 1
ATOM 1607 C C . ASP A 1 201 ? -16.795 3.917 15.448 1.00 93.06 201 ASP A C 1
ATOM 1609 O O . ASP A 1 201 ? -16.440 2.894 14.860 1.00 93.06 201 ASP A O 1
ATOM 1613 N N . ASP A 1 202 ? -16.552 4.112 16.746 1.00 90.25 202 ASP A N 1
ATOM 1614 C CA . ASP A 1 202 ? -15.849 3.137 17.589 1.00 90.25 202 ASP A CA 1
ATOM 1615 C C . ASP A 1 202 ? -16.683 1.841 17.758 1.00 90.25 202 ASP A C 1
ATOM 1617 O O . ASP A 1 202 ? -16.130 0.736 17.782 1.00 90.25 202 ASP A O 1
ATOM 1621 N N . GLU A 1 203 ? -18.017 1.957 17.793 1.00 89.75 203 GLU A N 1
ATOM 1622 C CA . GLU A 1 203 ? -18.949 0.821 17.870 1.00 89.75 203 GLU A CA 1
ATOM 1623 C C . GLU A 1 203 ? -18.971 0.005 16.570 1.00 89.75 203 GLU A C 1
ATOM 1625 O O . GLU A 1 203 ? -18.827 -1.223 16.606 1.00 89.75 203 GLU A O 1
ATOM 1630 N N . GLY A 1 204 ? -19.087 0.663 15.411 1.00 89.31 204 GLY A N 1
ATOM 1631 C CA . GLY A 1 204 ? -19.016 0.013 14.104 1.00 89.31 204 GLY A CA 1
ATOM 1632 C C . GLY A 1 204 ? -17.657 -0.635 13.856 1.00 89.31 204 GLY A C 1
ATOM 1633 O O . GLY A 1 204 ? -17.587 -1.742 13.314 1.00 89.31 204 GLY A O 1
ATOM 1634 N N . TRP A 1 205 ? -16.577 -0.023 14.346 1.00 92.25 205 TRP A N 1
ATOM 1635 C CA . TRP A 1 205 ? -15.235 -0.594 14.273 1.00 92.25 205 TRP A CA 1
ATOM 1636 C C . TRP A 1 205 ? -15.113 -1.887 15.087 1.00 92.25 205 TRP A C 1
ATOM 1638 O O . TRP A 1 205 ? -14.647 -2.908 14.568 1.00 92.25 205 TRP A O 1
ATOM 1648 N N . ALA A 1 206 ? -15.568 -1.879 16.344 1.00 88.38 206 ALA A N 1
ATOM 1649 C CA . ALA A 1 206 ? -15.579 -3.063 17.201 1.00 88.38 206 ALA A CA 1
ATOM 1650 C C . ALA A 1 206 ? -16.470 -4.173 16.619 1.00 88.38 206 ALA A C 1
ATOM 1652 O O . ALA A 1 206 ? -16.075 -5.344 16.590 1.00 88.38 206 ALA A O 1
ATOM 1653 N N . HIS A 1 207 ? -17.641 -3.807 16.092 1.00 88.00 207 HIS A N 1
ATOM 1654 C CA . HIS A 1 207 ? -18.545 -4.734 15.420 1.00 88.00 207 HIS A CA 1
ATOM 1655 C C . HIS A 1 207 ? -17.901 -5.365 14.181 1.00 88.00 207 HIS A C 1
ATOM 1657 O O . HIS A 1 207 ? -17.985 -6.581 14.001 1.00 88.00 207 HIS A O 1
ATOM 1663 N N . PHE A 1 208 ? -17.215 -4.573 13.353 1.00 88.56 208 PHE A N 1
ATOM 1664 C CA . PHE A 1 208 ? -16.506 -5.066 12.176 1.00 88.56 208 PHE A CA 1
ATOM 1665 C C . PHE A 1 208 ? -15.432 -6.094 12.546 1.00 88.56 208 PHE A C 1
ATOM 1667 O O . PHE A 1 208 ? -15.379 -7.163 11.936 1.00 88.56 208 PHE A O 1
ATOM 1674 N N . ILE A 1 209 ? -14.612 -5.814 13.567 1.00 87.50 209 ILE A N 1
ATOM 1675 C CA . ILE A 1 209 ? -13.579 -6.749 14.049 1.00 87.50 209 ILE A CA 1
ATOM 1676 C C . ILE A 1 209 ? -14.218 -8.080 14.461 1.00 87.50 209 ILE A C 1
ATOM 1678 O O . ILE A 1 209 ? -13.716 -9.148 14.102 1.00 87.50 209 ILE A O 1
ATOM 1682 N N . ARG A 1 210 ? -15.346 -8.010 15.175 1.00 84.81 210 ARG A N 1
ATOM 1683 C CA . ARG A 1 210 ? -16.103 -9.176 15.632 1.00 84.81 210 ARG A CA 1
ATOM 1684 C C . ARG A 1 210 ? -16.618 -10.014 14.461 1.00 84.81 210 ARG A C 1
ATOM 1686 O O . ARG A 1 210 ? -16.290 -11.191 14.371 1.00 84.81 210 ARG A O 1
ATOM 1693 N N . VAL A 1 211 ? -17.356 -9.404 13.531 1.00 82.94 211 VAL A N 1
ATOM 1694 C CA . VAL A 1 211 ? -17.975 -10.107 12.392 1.00 82.94 211 VAL A CA 1
ATOM 1695 C C . VAL A 1 211 ? -16.929 -10.675 11.435 1.00 82.94 211 VAL A C 1
ATOM 1697 O O . VAL A 1 211 ? -17.035 -11.829 11.018 1.00 82.94 211 VAL A O 1
ATOM 1700 N N . ALA A 1 212 ? -15.897 -9.898 11.098 1.00 80.75 212 ALA A N 1
ATOM 1701 C CA . ALA A 1 212 ? -14.821 -10.364 10.226 1.00 80.75 212 ALA A CA 1
ATOM 1702 C C . ALA A 1 212 ? -14.061 -11.544 10.852 1.00 80.75 212 ALA A C 1
ATOM 1704 O O . ALA A 1 212 ? -13.660 -12.481 10.157 1.00 80.75 212 ALA A O 1
ATOM 1705 N N . GLY A 1 213 ? -13.878 -11.506 12.170 1.00 76.25 213 GLY A N 1
ATOM 1706 C CA . GLY A 1 213 ? -13.247 -12.576 12.916 1.00 76.25 213 GLY A CA 1
ATOM 1707 C C . GLY A 1 213 ? -14.112 -13.833 13.042 1.00 76.25 213 GLY A C 1
ATOM 1708 O O . GLY A 1 213 ? -13.601 -14.930 12.816 1.00 76.25 213 GLY A O 1
ATOM 1709 N N . ASP A 1 214 ? -15.406 -13.694 13.334 1.00 76.00 214 ASP A N 1
ATOM 1710 C CA . ASP A 1 214 ? -16.355 -14.814 13.379 1.00 76.00 214 ASP A CA 1
ATOM 1711 C C . ASP A 1 214 ? -16.415 -15.535 12.026 1.00 76.00 214 ASP A C 1
ATOM 1713 O O . ASP A 1 214 ? -16.330 -16.763 11.974 1.00 76.00 214 ASP A O 1
ATOM 1717 N N . ALA A 1 215 ? -16.452 -14.785 10.920 1.00 74.44 215 ALA A N 1
ATOM 1718 C CA . ALA A 1 215 ? -16.402 -15.348 9.572 1.00 74.44 215 ALA A CA 1
ATOM 1719 C C . ALA A 1 215 ? -15.097 -16.124 9.310 1.00 74.44 215 ALA A C 1
ATOM 1721 O O . ALA A 1 215 ? -15.124 -17.211 8.732 1.00 74.44 215 ALA A O 1
ATOM 1722 N N . GLN A 1 216 ? -13.946 -15.612 9.768 1.00 72.81 216 GLN A N 1
ATOM 1723 C CA . GLN A 1 216 ? -12.675 -16.344 9.682 1.00 72.81 216 GLN A CA 1
ATOM 1724 C C . GLN A 1 216 ? -12.681 -17.616 10.530 1.00 72.81 216 GLN A C 1
ATOM 1726 O O . GLN A 1 216 ? -12.179 -18.645 10.080 1.00 72.81 216 GLN A O 1
ATOM 1731 N N . ARG A 1 217 ? -13.252 -17.570 11.737 1.00 70.31 217 ARG A N 1
ATOM 1732 C CA . ARG A 1 217 ? -13.374 -18.747 12.601 1.00 70.31 217 ARG A CA 1
ATOM 1733 C C . ARG A 1 217 ? -14.247 -19.818 11.950 1.00 70.31 217 ARG A C 1
ATOM 1735 O O . ARG A 1 217 ? -13.810 -20.961 11.886 1.00 70.31 217 ARG A O 1
ATOM 1742 N N . GLN A 1 218 ? -15.415 -19.450 11.424 1.00 74.69 218 GLN A N 1
ATOM 1743 C CA . GLN A 1 218 ? -16.321 -20.367 10.721 1.00 74.69 218 GLN A CA 1
ATOM 1744 C C . GLN A 1 218 ? -15.682 -20.969 9.464 1.00 74.69 218 GLN A C 1
ATOM 1746 O O . GLN A 1 218 ? -15.858 -22.148 9.187 1.00 74.69 218 GLN A O 1
ATOM 1751 N N . ALA A 1 219 ? -14.889 -20.196 8.718 1.00 72.62 219 ALA A N 1
ATOM 1752 C CA . ALA A 1 219 ? -14.188 -20.716 7.545 1.00 72.62 219 ALA A CA 1
ATOM 1753 C C . ALA A 1 219 ? -13.114 -21.768 7.894 1.00 72.62 219 ALA A C 1
ATOM 1755 O O . ALA A 1 219 ? -12.822 -22.637 7.075 1.00 72.62 219 ALA A O 1
ATOM 1756 N N . ILE A 1 220 ? -12.509 -21.686 9.085 1.00 70.19 220 ILE A N 1
ATOM 1757 C CA . ILE A 1 220 ? -11.475 -22.626 9.558 1.00 70.19 220 ILE A CA 1
ATOM 1758 C C . ILE A 1 220 ? -12.105 -23.824 10.287 1.00 70.19 220 ILE A C 1
ATOM 1760 O O . ILE A 1 220 ? -11.606 -24.943 10.180 1.00 70.19 220 ILE A O 1
ATOM 1764 N N . HIS A 1 221 ? -13.205 -23.593 11.001 1.00 65.25 221 HIS A N 1
ATOM 1765 C CA . HIS A 1 221 ? -13.970 -24.591 11.743 1.00 65.25 221 HIS A CA 1
ATOM 1766 C C . HIS A 1 221 ? -15.444 -24.532 11.308 1.00 65.25 221 HIS A C 1
ATOM 1768 O O . HIS A 1 221 ? -16.259 -23.927 12.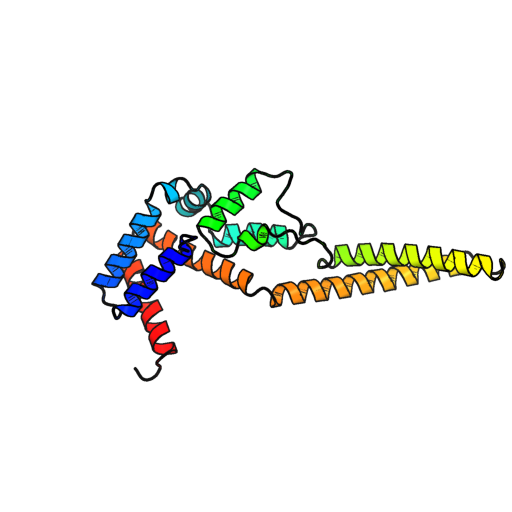007 1.00 65.25 221 HIS A O 1
ATOM 1774 N N . PRO A 1 222 ? -15.796 -25.129 10.153 1.00 61.59 222 PRO A N 1
ATOM 1775 C CA . PRO A 1 222 ? -17.159 -25.068 9.623 1.00 61.59 222 PRO A CA 1
ATOM 1776 C C . PRO A 1 222 ? -18.198 -25.765 10.515 1.00 61.59 222 PRO A C 1
ATOM 1778 O O . PRO A 1 222 ? -19.378 -25.437 10.423 1.00 61.59 222 PRO A O 1
ATOM 1781 N N . ASP A 1 223 ? -17.760 -26.652 11.414 1.00 61.44 223 ASP A N 1
ATOM 1782 C CA . ASP A 1 223 ? -18.633 -27.448 12.288 1.00 61.44 223 ASP A CA 1
ATOM 1783 C C . ASP A 1 223 ? -18.777 -26.891 13.728 1.00 61.44 223 ASP A C 1
ATOM 1785 O O . ASP A 1 223 ? -19.512 -27.474 14.527 1.00 61.44 223 ASP A O 1
ATOM 1789 N N . GLY A 1 224 ? -18.135 -25.751 14.051 1.00 50.84 224 GLY A N 1
ATOM 1790 C CA . GLY A 1 224 ? -18.215 -25.065 15.362 1.00 50.84 224 GLY A CA 1
ATOM 1791 C C . GLY A 1 224 ? -17.003 -25.220 16.281 1.00 50.84 224 GLY A C 1
ATOM 1792 O O . GLY A 1 224 ? -16.609 -26.372 16.556 1.00 50.84 224 GLY A O 1
#

Secondary structure (DSSP, 8-state):
---SHHHHHHHHHHHHHHTT--HHHHHHHHHHHHHHHHSHHHHT-HHHHHHHTTS--HHHHHHHHHHHHTSS----S-TT-HHHHHHHHHHHTTSTTGGGGGS--S--TTSHHHHHHHHHHHHHHHHHHHHHHHHTT-S----HHHHHHHHHHHHHHHHHHHHHHHHHHHHHHHHH-HHHHHHHHHHHHHHHHHHHHHHT-HHHHHHHHHHHHHHHHHHH-TT-

Solvent-accessible surface area (backbone atoms only — not comparable to full-atom values): 11847 Å² total; per-residue (Å²): 134,78,74,21,50,46,59,48,52,54,53,42,50,50,48,23,50,76,67,67,51,43,66,72,51,25,39,52,38,41,51,54,49,50,53,52,54,70,30,65,83,40,59,72,28,66,61,50,48,40,36,70,73,63,78,49,43,51,41,56,52,50,48,54,51,50,54,56,52,71,45,91,47,43,64,31,65,52,92,85,36,64,69,62,49,50,51,50,52,53,41,33,44,40,25,54,66,54,59,60,63,51,48,72,49,92,61,54,62,44,32,30,67,52,19,19,51,52,13,35,52,50,21,54,51,50,47,54,53,51,51,54,57,47,57,76,74,55,87,77,88,82,55,80,70,59,54,55,50,51,50,50,50,37,30,50,51,30,19,49,51,16,28,52,51,4,46,52,39,36,52,49,51,72,73,65,44,63,59,56,58,52,25,48,51,43,17,46,55,49,40,54,56,48,48,31,60,71,68,68,35,58,66,61,44,17,49,48,54,36,53,58,41,50,53,52,49,39,73,77,38,79,88,114

Sequence (224 aa):
MRDNQYHFFRDLDRRCVARGFKEADCAEVAERKKQSIESTLTQENPVVREVLNGENTLVGIYDSFSRSYRGLRRFVPHPHNDALNARLEHFSRIVPNVSHFKRRSLFAADNPISCTLYGVIAGLAADLVWAQLIHDIGGAARGAGTDAAALYFLLVIFGFGGFVAGSVSMMRYRTRDPRQIHAREAAAYMDLNYEFYRNRDDEGWAHFIRVAGDAQRQAIHPDG